Protein AF-A0A2V1K5N6-F1 (afdb_monomer)

Organism: NCBI:txid2175229

Foldseek 3Di:
DVVVVVVVVVVVVVVVVVVVVVVVVVVVVVVVVVVVVVVVVVVVVVVVVVVVVVVVVVVVCVVVVVVVVVVVVVVVVVCVVPVCVVVVVVVVVVVVVVVVVVVVVVVVVVVVVVVVVVVVCPPDDPDDDDDDDDDDDDDDDDDDDDDDDDDDDDDDDDDDDDDDDPPPPPDDDDPVVVVVVVVVVVVVVLVQLQVVQVPDADDQDDPQAGNVPRDGRFHQDPNDTDHPDDPPDPDD

Radius of gyration: 48.42 Å; Cα contacts (8 Å, |Δi|>4): 50; chains: 1; bounding box: 131×73×118 Å

Sequence (236 aa):
MNKTLSFRNHLATSHRQLSQEHLALVRQYAQVQRRCSDLLQAQAAEIARLQAEQMRLHARLVIRDTALMWAQQDMASMQDMHPGLERRRTLLRRIGDLMQQVQHLVRERNLRRMGQGYAAVAAPDMSSFEAAVPAAPQASAQRQVECDPSGLEDEASMVSEAGTSHRLVAESRDLHDEHLFIESLAAADMVICQTGCVSQGDYWRVQDHCRRTGKMCVMIESGKPIHVLRKEAEIE

Secondary structure (DSSP, 8-state):
-HHHHHHHHHHHHHHHHHHHHHHHHHHHHHHHHHHHHHHHHHHHHHHHHHHHHHHHHHHHHHHHHHHHHHHHHHHHHHHHT-TTHHHHHHHHHHHHHHHHHHHHHHHHHHHHHHHHHHHS-SS---------------------------------------------------HHHHHHHHHHHHHHHHHHHHHHHHS-SSSSEETTEETTT-PBPEEEETTEEEE-PPP-----

Structure (mmCIF, N/CA/C/O backbone):
data_AF-A0A2V1K5N6-F1
#
_entry.id   AF-A0A2V1K5N6-F1
#
loop_
_atom_site.group_PDB
_atom_site.id
_atom_site.type_symbol
_atom_site.label_atom_id
_atom_site.label_alt_id
_atom_site.label_comp_id
_atom_site.label_asym_id
_atom_site.label_entity_id
_atom_site.label_seq_id
_atom_site.pdbx_PDB_ins_code
_atom_site.Cartn_x
_atom_site.Cartn_y
_atom_site.Cartn_z
_atom_site.occupancy
_atom_site.B_iso_or_equiv
_atom_site.auth_seq_id
_atom_site.auth_comp_id
_atom_site.auth_asym_id
_atom_site.auth_atom_id
_atom_site.pdbx_PDB_model_num
ATOM 1 N N . MET A 1 1 ? 54.282 -4.437 -58.856 1.00 62.03 1 MET A N 1
ATOM 2 C CA . MET A 1 1 ? 53.056 -3.602 -58.875 1.00 62.03 1 MET A CA 1
ATOM 3 C C . MET A 1 1 ? 51.810 -4.296 -58.302 1.00 62.03 1 MET A C 1
ATOM 5 O O . MET A 1 1 ? 50.994 -3.608 -57.712 1.00 62.03 1 MET A O 1
ATOM 9 N N . ASN A 1 2 ? 51.668 -5.629 -58.356 1.00 65.25 2 ASN A N 1
ATOM 10 C CA . ASN A 1 2 ? 50.444 -6.315 -57.880 1.00 65.25 2 ASN A CA 1
ATOM 11 C C . ASN A 1 2 ? 50.234 -6.336 -56.348 1.00 65.25 2 ASN A C 1
ATOM 13 O O . ASN A 1 2 ? 49.097 -6.367 -55.883 1.00 65.25 2 ASN A O 1
ATOM 17 N N . LYS A 1 3 ? 51.306 -6.278 -55.542 1.00 71.44 3 LYS A N 1
ATOM 18 C CA . LYS A 1 3 ? 51.206 -6.350 -54.068 1.00 71.44 3 LYS A CA 1
ATOM 19 C C . LYS A 1 3 ? 50.584 -5.095 -53.434 1.00 71.44 3 LYS A C 1
ATOM 21 O O . LYS A 1 3 ? 49.838 -5.207 -52.469 1.00 71.44 3 LYS A O 1
ATOM 26 N N . THR A 1 4 ? 50.840 -3.911 -53.992 1.00 77.44 4 THR A N 1
ATOM 27 C CA . THR A 1 4 ? 50.314 -2.634 -53.472 1.00 77.44 4 THR A CA 1
ATOM 28 C C . THR A 1 4 ? 48.829 -2.440 -53.785 1.00 77.44 4 THR A C 1
ATOM 30 O O . THR A 1 4 ? 48.093 -1.908 -52.957 1.00 77.44 4 THR A O 1
ATOM 33 N N . LEU A 1 5 ? 48.373 -2.914 -54.949 1.00 76.81 5 LEU A N 1
ATOM 34 C CA . LEU A 1 5 ? 46.954 -2.951 -55.318 1.00 76.81 5 LEU A CA 1
ATOM 35 C C . LEU A 1 5 ? 46.163 -3.917 -54.426 1.00 76.81 5 LEU A C 1
ATOM 37 O O . LEU A 1 5 ? 45.106 -3.550 -53.923 1.00 76.81 5 LEU A O 1
ATOM 41 N N . SER A 1 6 ? 46.709 -5.107 -54.158 1.00 80.56 6 SER A N 1
ATOM 42 C CA . SER A 1 6 ? 46.094 -6.076 -53.241 1.00 80.56 6 SER A CA 1
ATOM 43 C C . SER A 1 6 ? 45.938 -5.508 -51.823 1.00 80.56 6 SER A C 1
ATOM 45 O O . SER A 1 6 ? 44.844 -5.521 -51.264 1.00 80.56 6 SER A O 1
ATOM 47 N N . PHE A 1 7 ? 46.992 -4.896 -51.273 1.00 85.50 7 PHE A N 1
ATOM 48 C CA . PHE A 1 7 ? 46.946 -4.293 -49.938 1.00 85.50 7 PHE A CA 1
ATOM 49 C C . PHE A 1 7 ? 45.910 -3.161 -49.818 1.00 85.50 7 PHE A C 1
ATOM 51 O O . PHE A 1 7 ? 45.154 -3.107 -48.848 1.00 85.50 7 PHE A O 1
ATOM 58 N N . ARG A 1 8 ? 45.818 -2.282 -50.826 1.00 85.56 8 ARG A N 1
ATOM 59 C CA . ARG A 1 8 ? 44.794 -1.223 -50.870 1.00 85.56 8 ARG A CA 1
ATOM 60 C C . ARG A 1 8 ? 43.375 -1.785 -50.933 1.00 85.56 8 ARG A C 1
ATOM 62 O O . ARG A 1 8 ? 42.495 -1.272 -50.245 1.00 85.56 8 ARG A O 1
ATOM 69 N N . ASN A 1 9 ? 43.165 -2.849 -51.703 1.00 88.19 9 ASN A N 1
ATOM 70 C CA . ASN A 1 9 ? 41.870 -3.519 -51.773 1.00 88.19 9 ASN A CA 1
ATOM 71 C C . ASN A 1 9 ? 41.495 -4.155 -50.428 1.00 88.19 9 ASN A C 1
ATOM 73 O O . ASN A 1 9 ? 40.362 -3.982 -49.986 1.00 88.19 9 ASN A O 1
ATOM 77 N N . HIS A 1 10 ? 42.446 -4.796 -49.740 1.00 91.56 10 HIS A N 1
ATOM 78 C CA . HIS A 1 10 ? 42.223 -5.364 -48.408 1.00 91.56 10 HIS A CA 1
ATOM 79 C C . HIS A 1 10 ? 41.857 -4.303 -47.360 1.00 91.56 10 HIS A C 1
ATOM 81 O O . HIS A 1 10 ? 40.906 -4.490 -46.603 1.00 91.56 10 HIS A O 1
ATOM 87 N N . LEU A 1 11 ? 42.543 -3.157 -47.343 1.00 92.56 11 LEU A N 1
ATOM 88 C CA . LEU A 1 11 ? 42.196 -2.048 -46.446 1.00 92.56 11 LEU A CA 1
ATOM 89 C C . LEU A 1 11 ? 40.789 -1.503 -46.718 1.00 92.56 11 LEU A C 1
ATOM 91 O O . LEU A 1 11 ? 40.022 -1.276 -45.782 1.00 92.56 11 LEU A O 1
ATOM 95 N N . ALA A 1 12 ? 40.424 -1.336 -47.992 1.00 92.12 12 ALA A N 1
ATOM 96 C CA . ALA A 1 12 ? 39.094 -0.872 -48.374 1.00 92.12 12 ALA A CA 1
ATOM 97 C C . ALA A 1 12 ? 37.994 -1.869 -47.969 1.00 92.12 12 ALA A C 1
ATOM 99 O O . ALA A 1 12 ? 36.924 -1.454 -47.515 1.00 92.12 12 ALA A O 1
ATOM 100 N N . THR A 1 13 ? 38.248 -3.178 -48.086 1.00 93.62 13 THR A N 1
ATOM 101 C CA . THR A 1 13 ? 37.307 -4.207 -47.623 1.00 93.62 13 THR A CA 1
ATOM 102 C C . THR A 1 13 ? 37.173 -4.219 -46.104 1.00 93.62 13 THR A C 1
ATOM 104 O O . THR A 1 13 ? 36.046 -4.224 -45.614 1.00 93.62 13 THR A O 1
ATOM 107 N N . SER A 1 14 ? 38.279 -4.127 -45.357 1.00 93.75 14 SER A N 1
ATOM 108 C CA . SER A 1 14 ? 38.249 -4.110 -43.889 1.00 93.75 14 SER A CA 1
ATOM 109 C C . SER A 1 14 ? 37.550 -2.864 -43.345 1.00 93.75 14 SER A C 1
ATOM 111 O O . SER A 1 14 ? 36.748 -2.963 -42.421 1.00 93.75 14 SER A O 1
ATOM 113 N N . HIS A 1 15 ? 37.779 -1.694 -43.951 1.00 95.62 15 HIS A N 1
ATOM 114 C CA . HIS A 1 15 ? 37.075 -0.463 -43.584 1.00 95.62 15 HIS A CA 1
ATOM 115 C C . HIS A 1 15 ? 35.563 -0.578 -43.820 1.00 95.62 15 HIS A C 1
ATOM 117 O O . HIS A 1 15 ? 34.759 -0.162 -42.982 1.00 95.62 15 HIS A O 1
ATOM 123 N N . ARG A 1 16 ? 35.154 -1.163 -44.955 1.00 96.25 16 ARG A N 1
ATOM 124 C CA . ARG A 1 16 ? 33.737 -1.391 -45.261 1.00 96.25 16 ARG A CA 1
ATOM 125 C C . ARG A 1 16 ? 33.103 -2.366 -44.271 1.00 96.25 16 ARG A C 1
ATOM 127 O O . ARG A 1 16 ? 32.008 -2.088 -43.794 1.00 96.25 16 ARG A O 1
ATOM 134 N N . GLN A 1 17 ? 33.793 -3.455 -43.942 1.00 96.25 17 GLN A N 1
ATOM 135 C CA . GLN A 1 17 ? 33.329 -4.429 -42.957 1.00 96.25 17 GLN A CA 1
ATOM 136 C C . GLN A 1 17 ? 33.174 -3.784 -41.575 1.00 96.25 17 GLN A C 1
ATOM 138 O O . GLN A 1 17 ? 32.099 -3.856 -40.994 1.00 96.25 17 GLN A O 1
ATOM 143 N N . LEU A 1 18 ? 34.184 -3.055 -41.089 1.00 97.12 18 LEU A N 1
ATOM 144 C CA . LEU A 1 18 ? 34.110 -2.357 -39.801 1.00 97.12 18 LEU A CA 1
ATOM 145 C C . LEU A 1 18 ? 32.954 -1.346 -39.756 1.00 97.12 18 LEU A C 1
ATOM 147 O O . LEU A 1 18 ? 32.251 -1.247 -38.755 1.00 97.12 18 LEU A O 1
ATOM 151 N N . SER A 1 19 ? 32.723 -0.625 -40.856 1.00 97.50 19 SER A N 1
ATOM 152 C CA . SER A 1 19 ? 31.605 0.320 -40.966 1.00 97.50 19 SER A CA 1
ATOM 153 C C . SER A 1 19 ? 30.243 -0.385 -40.894 1.00 97.50 19 SER A C 1
ATOM 155 O O . SER A 1 19 ? 29.307 0.135 -40.288 1.00 97.50 19 SER A O 1
ATOM 157 N N . GLN A 1 20 ? 30.121 -1.575 -41.492 1.00 97.38 20 GLN A N 1
ATOM 158 C CA . GLN A 1 20 ? 28.901 -2.387 -41.437 1.00 97.38 20 GLN A CA 1
ATOM 159 C C . GLN A 1 20 ? 28.647 -2.930 -40.028 1.00 97.38 20 GLN A C 1
ATOM 161 O O . GLN A 1 20 ? 27.529 -2.798 -39.531 1.00 97.38 20 GLN A O 1
ATOM 166 N N . GLU A 1 21 ? 29.680 -3.455 -39.367 1.00 97.50 21 GLU A N 1
ATOM 167 C CA . GLU A 1 21 ? 29.597 -3.920 -37.978 1.00 97.50 21 GLU A CA 1
ATOM 168 C C . GLU A 1 21 ? 29.238 -2.772 -37.026 1.00 97.50 21 GLU A C 1
ATOM 170 O O . GLU A 1 21 ? 28.353 -2.908 -36.184 1.00 97.50 21 GLU A O 1
ATOM 175 N N . HIS A 1 22 ? 29.845 -1.595 -37.202 1.00 97.50 22 HIS A N 1
ATOM 176 C CA . HIS A 1 22 ? 29.518 -0.418 -36.400 1.00 97.50 22 HIS A CA 1
ATOM 177 C C . HIS A 1 22 ? 28.047 -0.010 -36.558 1.00 97.50 22 HIS A C 1
ATOM 179 O O . HIS A 1 22 ? 27.355 0.213 -35.566 1.00 97.50 22 HIS A O 1
ATOM 185 N N . LEU A 1 23 ? 27.528 0.027 -37.789 1.00 98.38 23 LEU A N 1
ATOM 186 C CA . LEU A 1 23 ? 26.112 0.318 -38.032 1.00 98.38 23 LEU A CA 1
ATOM 187 C C . LEU A 1 23 ? 25.187 -0.749 -37.433 1.00 98.38 23 LEU A C 1
ATOM 189 O O . LEU A 1 23 ? 24.119 -0.407 -36.920 1.00 98.38 23 LEU A O 1
ATOM 193 N N . ALA A 1 24 ? 25.574 -2.026 -37.483 1.00 97.69 24 ALA A N 1
ATOM 194 C CA . ALA A 1 24 ? 24.824 -3.108 -36.852 1.00 97.69 24 ALA A CA 1
ATOM 195 C C . ALA A 1 24 ? 24.767 -2.928 -35.325 1.00 97.69 24 ALA A C 1
ATOM 197 O O . ALA A 1 24 ? 23.678 -2.977 -34.748 1.00 97.69 24 ALA A O 1
ATOM 198 N N . LEU A 1 25 ? 25.902 -2.617 -34.692 1.00 98.31 25 LEU A N 1
ATOM 199 C CA . LEU A 1 25 ? 25.989 -2.338 -33.258 1.00 98.31 25 LEU A CA 1
ATOM 200 C C . LEU A 1 25 ? 25.167 -1.111 -32.855 1.00 98.31 25 LEU A C 1
ATOM 202 O O . LEU A 1 25 ? 24.407 -1.179 -31.892 1.00 98.31 25 LEU A O 1
ATOM 206 N N . VAL A 1 26 ? 25.243 -0.009 -33.608 1.00 98.38 26 VAL A N 1
ATOM 207 C CA . VAL A 1 26 ? 24.453 1.205 -33.333 1.00 98.38 26 VAL A CA 1
ATOM 208 C C . VAL A 1 26 ? 22.952 0.911 -33.391 1.00 98.38 26 VAL A C 1
ATOM 210 O O . VAL A 1 26 ? 22.196 1.378 -32.540 1.00 98.38 26 VAL A O 1
ATOM 213 N N . ARG A 1 27 ? 22.501 0.094 -34.352 1.00 98.44 27 ARG A N 1
ATOM 214 C CA . ARG A 1 27 ? 21.090 -0.319 -34.441 1.00 98.44 27 ARG A CA 1
ATOM 215 C C . ARG A 1 27 ? 20.665 -1.165 -33.244 1.00 98.44 27 ARG A C 1
ATOM 217 O O . ARG A 1 27 ? 19.601 -0.907 -32.685 1.00 98.44 27 ARG A O 1
ATOM 224 N N . GLN A 1 28 ? 21.486 -2.135 -32.842 1.00 98.31 28 GLN A N 1
ATOM 225 C CA . GLN A 1 28 ? 21.205 -2.982 -31.680 1.00 98.31 28 GLN A CA 1
ATOM 226 C C . GLN A 1 28 ? 21.180 -2.165 -30.385 1.00 98.31 28 GLN A C 1
ATOM 228 O O . GLN A 1 28 ? 20.241 -2.288 -29.601 1.00 98.31 28 GLN A O 1
ATOM 233 N N . TYR A 1 29 ? 22.145 -1.264 -30.196 1.00 98.56 29 TYR A N 1
ATOM 234 C CA . TYR A 1 29 ? 22.167 -0.354 -29.056 1.00 98.56 29 TYR A CA 1
ATOM 235 C C . TYR A 1 29 ? 20.913 0.524 -29.022 1.00 98.56 29 TYR A C 1
ATOM 237 O O . TYR A 1 29 ? 20.232 0.572 -28.003 1.00 98.56 29 TYR A O 1
ATOM 245 N N . ALA A 1 30 ? 20.531 1.136 -30.147 1.00 98.44 30 ALA A N 1
ATOM 246 C CA . ALA A 1 30 ? 19.321 1.954 -30.22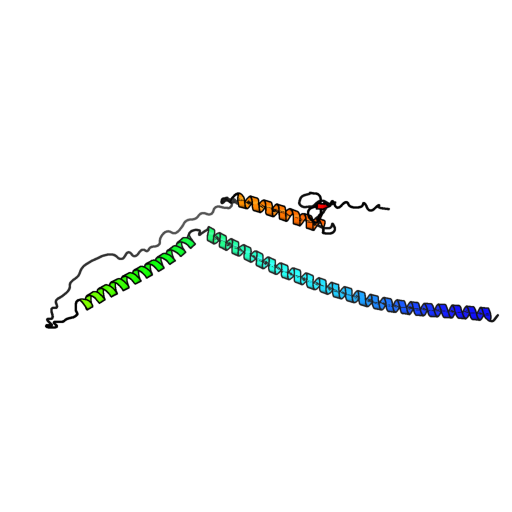7 1.00 98.44 30 ALA A CA 1
ATOM 247 C C . ALA A 1 30 ? 18.029 1.152 -29.974 1.00 98.44 30 ALA A C 1
ATOM 249 O O . ALA A 1 30 ? 17.029 1.716 -29.526 1.00 98.44 30 ALA A O 1
ATOM 250 N N . GLN A 1 31 ? 18.010 -0.148 -30.283 1.00 98.56 31 GLN A N 1
ATOM 251 C CA . GLN A 1 31 ? 16.886 -1.031 -29.966 1.00 98.56 31 GLN A CA 1
ATOM 252 C C . GLN A 1 31 ? 16.813 -1.319 -28.462 1.00 98.56 31 GLN A C 1
ATOM 254 O O . GLN A 1 31 ? 15.739 -1.208 -27.869 1.00 98.56 31 GLN A O 1
ATOM 259 N N . VAL A 1 32 ? 17.946 -1.651 -27.838 1.00 98.31 32 VAL A N 1
ATOM 260 C CA . VAL A 1 32 ? 18.022 -1.883 -26.389 1.00 98.31 32 VAL A CA 1
ATOM 261 C C . VAL A 1 32 ? 17.703 -0.603 -25.624 1.00 98.31 32 VAL A C 1
ATOM 263 O O . VAL A 1 32 ? 16.905 -0.643 -24.694 1.00 98.31 32 VAL A O 1
ATOM 266 N N . GLN A 1 33 ? 18.248 0.537 -26.050 1.00 98.56 33 GLN A N 1
ATOM 267 C CA . GLN A 1 33 ? 17.982 1.837 -25.444 1.00 98.56 33 GLN A CA 1
ATOM 268 C C . GLN A 1 33 ? 16.486 2.153 -25.456 1.00 98.56 33 GLN A C 1
ATOM 270 O O . GLN A 1 33 ? 15.946 2.495 -24.410 1.00 98.56 33 GLN A O 1
ATOM 275 N N . ARG A 1 34 ? 15.804 1.962 -26.596 1.00 98.69 34 ARG A N 1
ATOM 276 C CA . ARG A 1 34 ? 14.346 2.136 -26.687 1.00 98.69 34 ARG A CA 1
ATOM 277 C C . ARG A 1 34 ? 13.604 1.233 -25.710 1.00 98.69 34 ARG A C 1
ATOM 279 O O . ARG A 1 34 ? 12.844 1.735 -24.896 1.00 98.69 34 ARG A O 1
ATOM 286 N N . ARG A 1 35 ? 13.912 -0.067 -25.702 1.00 98.62 35 ARG A N 1
ATOM 287 C CA . ARG A 1 35 ? 13.287 -1.016 -24.768 1.00 98.62 35 ARG A CA 1
ATOM 288 C C . ARG A 1 35 ? 13.492 -0.609 -23.305 1.00 98.62 35 ARG A C 1
ATOM 290 O O . ARG A 1 35 ? 12.561 -0.705 -22.513 1.00 98.62 35 ARG A O 1
ATOM 297 N N . CYS A 1 36 ? 14.696 -0.178 -22.935 1.00 98.56 36 CYS A N 1
ATOM 298 C CA . CYS A 1 36 ? 14.982 0.287 -21.579 1.00 98.56 36 CYS A CA 1
ATOM 299 C C . CYS A 1 36 ? 14.207 1.567 -21.251 1.00 98.56 36 CYS A C 1
ATOM 301 O O . CYS A 1 36 ? 13.634 1.659 -20.170 1.00 98.56 36 CYS A O 1
ATOM 303 N N . SER A 1 37 ? 14.150 2.529 -22.174 1.00 98.56 37 SER A N 1
ATOM 304 C CA . SER A 1 37 ? 13.360 3.749 -22.008 1.00 98.56 37 SER A CA 1
ATOM 305 C C . SER A 1 37 ? 11.871 3.445 -21.830 1.00 98.56 37 SER A C 1
ATOM 307 O O . SER A 1 37 ? 11.265 3.981 -20.906 1.00 98.56 37 SER A O 1
ATOM 309 N N . ASP A 1 38 ? 11.309 2.540 -22.631 1.00 98.69 38 ASP A N 1
ATOM 310 C CA . ASP A 1 38 ? 9.903 2.136 -22.538 1.00 98.69 38 ASP A CA 1
ATOM 311 C C . ASP A 1 38 ? 9.602 1.472 -21.186 1.00 98.69 38 ASP A C 1
ATOM 313 O O . ASP A 1 38 ? 8.615 1.798 -20.526 1.00 98.69 38 ASP A O 1
ATOM 317 N N . LEU A 1 39 ? 10.486 0.576 -20.726 1.00 98.75 39 LEU A N 1
ATOM 318 C CA . LEU A 1 39 ? 10.357 -0.063 -19.415 1.00 98.75 39 LEU A CA 1
ATOM 319 C C . LEU A 1 39 ? 10.442 0.958 -18.277 1.00 98.75 39 LEU A C 1
ATOM 321 O O . LEU A 1 39 ? 9.629 0.902 -17.358 1.00 98.75 39 LEU A O 1
ATOM 325 N N . LEU A 1 40 ? 11.383 1.903 -18.335 1.00 98.69 40 LEU A N 1
ATOM 326 C CA . LEU A 1 40 ? 11.511 2.955 -17.325 1.00 98.69 40 LEU A CA 1
ATOM 327 C C . LEU A 1 40 ? 10.268 3.846 -17.278 1.00 98.69 40 LEU A C 1
ATOM 329 O O . LEU A 1 40 ? 9.796 4.169 -16.191 1.00 98.69 40 LEU A O 1
ATOM 333 N N . GLN A 1 41 ? 9.707 4.205 -18.434 1.00 98.69 41 GLN A N 1
ATOM 334 C CA . GLN A 1 41 ? 8.476 4.992 -18.508 1.00 98.69 41 GLN A CA 1
ATOM 335 C C . GLN A 1 41 ? 7.276 4.228 -17.944 1.00 98.69 41 GLN A C 1
ATOM 337 O O . GLN A 1 41 ? 6.512 4.788 -17.159 1.00 98.69 41 GLN A O 1
ATOM 342 N N . ALA A 1 42 ? 7.134 2.944 -18.283 1.00 98.56 42 ALA A N 1
ATOM 343 C CA . ALA A 1 42 ? 6.072 2.101 -17.744 1.00 98.56 42 ALA A CA 1
ATOM 344 C C . ALA A 1 42 ? 6.180 1.953 -16.216 1.00 98.56 42 ALA A C 1
ATOM 346 O O . ALA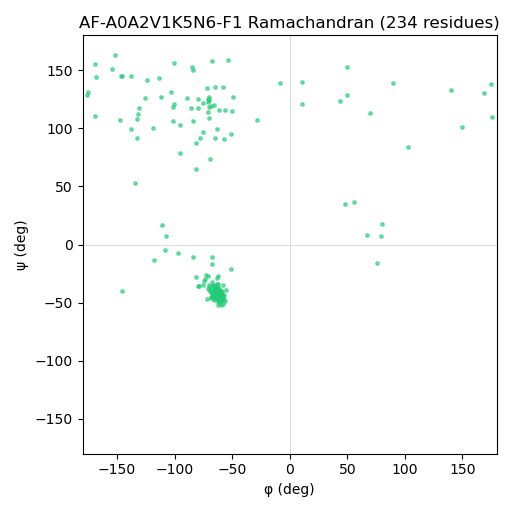 A 1 42 ? 5.184 2.095 -15.508 1.00 98.56 42 ALA A O 1
ATOM 347 N N . GLN A 1 43 ? 7.391 1.730 -15.697 1.00 98.69 43 GLN A N 1
ATOM 348 C CA . GLN A 1 43 ? 7.631 1.645 -14.255 1.00 98.69 43 GLN A CA 1
ATOM 349 C C . GLN A 1 43 ? 7.368 2.982 -13.554 1.00 98.69 43 GLN A C 1
ATOM 351 O O . GLN A 1 43 ? 6.724 3.004 -12.509 1.00 98.69 43 GLN A O 1
ATOM 356 N N . ALA A 1 44 ? 7.795 4.106 -14.134 1.00 98.56 44 ALA A N 1
ATOM 357 C CA . ALA A 1 44 ? 7.521 5.431 -13.582 1.00 98.56 44 ALA A CA 1
ATOM 358 C C . ALA A 1 44 ? 6.013 5.727 -13.515 1.00 98.56 44 ALA A C 1
ATOM 360 O O . ALA A 1 44 ? 5.537 6.268 -12.516 1.00 98.56 44 ALA A O 1
ATOM 361 N N . ALA A 1 45 ? 5.252 5.330 -14.540 1.00 98.62 45 ALA A N 1
ATOM 362 C CA . ALA A 1 45 ? 3.799 5.470 -14.552 1.00 98.62 45 ALA A CA 1
ATOM 363 C C . ALA A 1 45 ? 3.129 4.619 -13.460 1.00 98.62 45 ALA A C 1
ATOM 365 O O . ALA A 1 45 ? 2.231 5.105 -12.769 1.00 98.62 45 ALA A O 1
ATOM 366 N N . GLU A 1 46 ? 3.586 3.381 -13.257 1.00 98.69 46 GLU A N 1
ATOM 367 C CA . GLU A 1 46 ? 3.048 2.510 -12.209 1.00 98.69 46 GLU A CA 1
ATOM 368 C C . GLU A 1 46 ? 3.391 3.020 -10.804 1.00 98.69 46 GLU A C 1
ATOM 370 O O . GLU A 1 46 ? 2.521 3.059 -9.934 1.00 98.69 46 GLU A O 1
ATOM 375 N N . ILE A 1 47 ? 4.618 3.506 -10.588 1.00 98.69 47 ILE A N 1
ATOM 376 C CA . ILE A 1 47 ? 5.011 4.147 -9.327 1.00 98.69 47 ILE A CA 1
ATOM 377 C C . ILE A 1 47 ? 4.111 5.353 -9.045 1.00 98.69 47 ILE A C 1
ATOM 379 O O . ILE A 1 47 ? 3.571 5.462 -7.945 1.00 98.69 47 ILE A O 1
ATOM 383 N N . ALA A 1 48 ? 3.885 6.221 -10.034 1.00 98.69 48 ALA A N 1
ATOM 384 C CA . ALA A 1 48 ? 3.008 7.379 -9.875 1.00 98.69 48 ALA A CA 1
ATOM 385 C C . ALA A 1 48 ? 1.561 6.967 -9.545 1.00 98.69 48 ALA A C 1
ATOM 387 O O . ALA A 1 48 ? 0.916 7.580 -8.689 1.00 98.69 48 ALA A O 1
ATOM 388 N N . ARG A 1 49 ? 1.053 5.897 -10.175 1.00 98.75 49 ARG A N 1
ATOM 389 C CA . ARG A 1 49 ? -0.279 5.341 -9.894 1.00 98.75 49 ARG A CA 1
ATOM 390 C C . ARG A 1 49 ? -0.386 4.843 -8.452 1.00 98.75 49 ARG A C 1
ATOM 392 O O . ARG A 1 49 ? -1.334 5.208 -7.754 1.00 98.75 49 ARG A O 1
ATOM 399 N N . LEU A 1 50 ? 0.582 4.046 -8.005 1.00 98.75 50 LEU A N 1
ATOM 400 C CA . LEU A 1 50 ? 0.617 3.488 -6.652 1.00 98.75 50 LEU A CA 1
ATOM 401 C C . LEU A 1 50 ? 0.790 4.577 -5.588 1.00 98.75 50 LEU A C 1
ATOM 403 O O . LEU A 1 50 ? 0.120 4.538 -4.560 1.00 98.75 50 LEU A O 1
ATOM 407 N N . GLN A 1 51 ? 1.620 5.589 -5.845 1.00 98.75 51 GLN A N 1
ATOM 408 C CA . GLN A 1 51 ? 1.771 6.746 -4.957 1.00 98.75 51 GLN A CA 1
ATOM 409 C C . GLN A 1 51 ? 0.461 7.534 -4.822 1.00 98.75 51 GLN A C 1
ATOM 411 O O . GLN A 1 51 ? 0.071 7.911 -3.715 1.00 98.75 51 GLN A O 1
ATOM 416 N N . ALA A 1 52 ? -0.268 7.739 -5.923 1.00 98.56 52 ALA A N 1
ATOM 417 C CA . ALA A 1 52 ? -1.575 8.391 -5.883 1.00 98.56 52 ALA A CA 1
ATOM 418 C C . ALA A 1 52 ? -2.612 7.563 -5.101 1.00 98.56 52 ALA A C 1
ATOM 420 O O . ALA A 1 52 ? -3.423 8.118 -4.357 1.00 98.56 52 ALA A O 1
ATOM 421 N N . GLU A 1 53 ? -2.591 6.238 -5.244 1.00 98.75 53 GLU A N 1
ATOM 422 C CA . GLU A 1 53 ? -3.452 5.330 -4.485 1.00 98.75 53 GLU A CA 1
ATOM 423 C C . GLU A 1 53 ? -3.121 5.351 -2.987 1.00 98.75 53 GLU A C 1
ATOM 425 O O . GLU A 1 53 ? -4.022 5.500 -2.160 1.00 98.75 53 GLU A O 1
ATOM 430 N N . GLN A 1 54 ? -1.836 5.314 -2.635 1.00 98.75 54 GLN A N 1
ATOM 431 C CA . GLN A 1 54 ? -1.370 5.399 -1.255 1.00 98.75 54 GLN A CA 1
ATOM 432 C C . GLN A 1 54 ? -1.793 6.716 -0.595 1.00 98.75 54 GLN A C 1
ATOM 434 O O . GLN A 1 54 ? -2.343 6.697 0.507 1.00 98.75 54 GLN A O 1
ATOM 439 N N . MET A 1 55 ? -1.647 7.847 -1.292 1.00 98.62 55 MET A N 1
ATOM 440 C CA . MET A 1 55 ? -2.114 9.146 -0.800 1.00 98.62 55 MET A CA 1
ATOM 441 C C . MET A 1 55 ? -3.635 9.165 -0.578 1.00 98.62 55 MET A C 1
ATOM 443 O O . MET A 1 55 ? -4.110 9.657 0.447 1.00 98.62 55 MET A O 1
ATOM 447 N N . ARG A 1 56 ? -4.420 8.586 -1.497 1.00 98.75 56 ARG A N 1
ATOM 448 C CA . ARG A 1 56 ? -5.884 8.484 -1.346 1.00 98.75 56 ARG A CA 1
ATOM 449 C C . ARG A 1 56 ? -6.277 7.639 -0.139 1.00 98.75 56 ARG A C 1
ATOM 451 O O . ARG A 1 56 ? -7.173 8.026 0.609 1.00 98.75 56 ARG A O 1
ATOM 458 N N . LEU A 1 57 ? -5.631 6.492 0.054 1.00 98.62 57 LEU A N 1
ATOM 459 C CA . LEU A 1 57 ? -5.900 5.619 1.197 1.00 98.62 57 LEU A CA 1
ATOM 460 C C . LEU A 1 57 ? -5.500 6.287 2.514 1.00 98.62 57 LEU A C 1
ATOM 462 O O . LEU A 1 57 ? -6.272 6.243 3.470 1.00 98.62 57 LEU A O 1
ATOM 466 N N . HIS A 1 58 ? -4.359 6.977 2.546 1.00 98.81 58 HIS A N 1
ATOM 467 C CA . HIS A 1 58 ? -3.938 7.769 3.699 1.00 98.81 58 HIS A CA 1
ATOM 468 C C . HIS A 1 58 ? -4.960 8.857 4.043 1.00 98.81 58 HIS A C 1
ATOM 470 O O . HIS A 1 58 ? -5.371 8.954 5.195 1.00 98.81 58 HIS A O 1
ATOM 476 N N . ALA A 1 59 ? -5.445 9.615 3.056 1.00 98.75 59 ALA A N 1
ATOM 477 C CA . ALA A 1 59 ? -6.476 10.625 3.286 1.00 98.75 59 ALA A CA 1
ATOM 478 C C . ALA A 1 59 ? -7.760 10.012 3.877 1.00 98.75 59 ALA A C 1
ATOM 480 O O . ALA A 1 59 ? -8.323 10.551 4.828 1.00 98.75 59 ALA A O 1
ATOM 481 N N . ARG A 1 60 ? -8.199 8.850 3.371 1.00 98.75 60 ARG A N 1
ATOM 482 C CA . ARG A 1 60 ? -9.375 8.140 3.907 1.00 98.75 60 ARG A CA 1
ATOM 483 C C . ARG A 1 60 ? -9.184 7.692 5.354 1.00 98.75 60 ARG A C 1
ATOM 485 O O . ARG A 1 60 ? -10.128 7.791 6.134 1.00 98.75 60 ARG A O 1
ATOM 492 N N . LEU A 1 61 ? -7.994 7.206 5.707 1.00 98.75 61 LEU A N 1
ATOM 493 C CA . LEU A 1 61 ? -7.674 6.822 7.083 1.00 98.75 61 LEU A CA 1
ATOM 494 C C . LEU A 1 61 ? -7.677 8.038 8.006 1.00 98.75 61 LEU A C 1
ATOM 496 O O . LEU A 1 61 ? -8.371 8.008 9.013 1.00 98.75 61 LEU A O 1
ATOM 500 N N . VAL A 1 62 ? -7.013 9.131 7.620 1.00 98.75 62 VAL A N 1
ATOM 501 C CA . VAL A 1 62 ? -6.990 10.370 8.413 1.00 98.75 62 VAL A CA 1
ATOM 502 C C . VAL A 1 62 ? -8.405 10.898 8.656 1.00 98.75 62 VAL A C 1
ATOM 504 O O . VAL A 1 62 ? -8.738 11.245 9.785 1.00 98.75 62 VAL A O 1
ATOM 507 N N . ILE A 1 63 ? -9.269 10.910 7.638 1.00 98.62 63 ILE A N 1
ATOM 508 C CA . ILE A 1 63 ? -10.670 11.337 7.792 1.00 98.62 63 ILE A CA 1
ATOM 509 C C . ILE A 1 63 ? -11.416 10.431 8.780 1.00 98.62 63 ILE A C 1
ATOM 511 O O 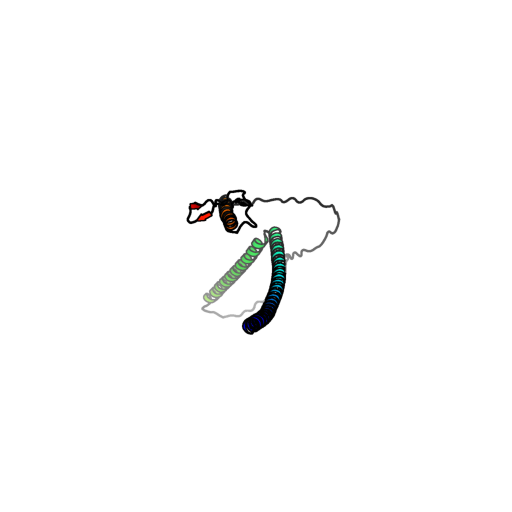. ILE A 1 63 ? -12.116 10.922 9.662 1.00 98.62 63 ILE A O 1
ATOM 515 N N . ARG A 1 64 ? -11.268 9.107 8.657 1.00 98.62 64 ARG A N 1
ATOM 516 C CA . ARG A 1 64 ? -11.941 8.161 9.557 1.00 98.62 64 ARG A CA 1
ATOM 517 C C . ARG A 1 64 ? -11.442 8.306 10.993 1.00 98.62 64 ARG A C 1
ATOM 519 O O . ARG A 1 64 ? -12.249 8.339 11.914 1.00 98.62 64 ARG A O 1
ATOM 526 N N . ASP A 1 65 ? -10.130 8.363 11.175 1.00 98.69 65 ASP A N 1
ATOM 527 C CA . ASP A 1 65 ? -9.503 8.360 12.494 1.00 98.69 65 ASP A CA 1
ATOM 528 C C . ASP A 1 65 ? -9.758 9.679 13.221 1.00 98.69 65 ASP A C 1
ATOM 530 O O . ASP A 1 65 ? -10.055 9.674 14.413 1.00 98.69 65 ASP A O 1
ATOM 534 N N . THR A 1 66 ? -9.750 10.802 12.496 1.00 98.31 66 THR A N 1
ATOM 535 C CA . THR A 1 66 ? -10.186 12.081 13.062 1.00 98.31 66 THR A CA 1
ATOM 536 C C . THR A 1 66 ? -11.655 12.009 13.463 1.00 98.31 66 THR A C 1
ATOM 538 O O . THR A 1 66 ? -11.953 12.264 14.622 1.00 98.31 66 THR A O 1
ATOM 541 N N . ALA A 1 67 ? -12.570 11.585 12.585 1.00 98.44 67 ALA A N 1
ATOM 542 C CA . ALA A 1 67 ? -13.992 11.469 12.928 1.00 98.44 67 ALA A CA 1
ATOM 543 C C . ALA A 1 67 ? -14.241 10.575 14.159 1.00 98.44 67 ALA A C 1
ATOM 545 O O . ALA A 1 67 ? -15.069 10.902 15.006 1.00 98.44 67 ALA A O 1
ATOM 546 N N . LEU A 1 68 ? -13.492 9.476 14.286 1.00 98.69 68 LEU A N 1
ATOM 547 C CA . LEU A 1 68 ? -13.541 8.598 15.452 1.00 98.69 68 LEU A CA 1
ATOM 548 C C . LEU A 1 68 ? -13.046 9.306 16.718 1.00 98.69 68 LEU A C 1
ATOM 550 O O . LEU A 1 68 ? -13.697 9.201 17.754 1.00 98.69 68 LEU A O 1
ATOM 554 N N . MET A 1 69 ? -11.940 10.047 16.637 1.00 98.56 69 MET A N 1
ATOM 555 C CA . MET A 1 69 ? -11.426 10.846 17.752 1.00 98.56 69 MET A CA 1
ATOM 556 C C . MET A 1 69 ? -12.452 11.894 18.210 1.00 98.56 69 MET A C 1
ATOM 558 O O . MET A 1 69 ? -12.717 11.985 19.405 1.00 98.56 69 MET A O 1
ATOM 562 N N . TRP A 1 70 ? -13.072 12.634 17.282 1.00 98.50 70 TRP A N 1
ATOM 563 C CA . TRP A 1 70 ? -14.123 13.610 17.608 1.00 98.50 70 TRP A CA 1
ATOM 564 C C . TRP A 1 70 ? -15.323 12.933 18.285 1.00 98.50 70 TRP A C 1
ATOM 566 O O . TRP A 1 70 ? -15.753 13.362 19.350 1.00 98.50 70 TRP A O 1
ATOM 576 N N . ALA A 1 71 ? -15.798 11.802 17.752 1.00 98.19 71 ALA A N 1
ATOM 577 C CA . ALA A 1 71 ? -16.895 11.055 18.367 1.00 98.19 71 ALA A CA 1
ATOM 578 C C . ALA A 1 71 ? -16.552 10.550 19.782 1.00 98.19 71 ALA A C 1
ATOM 580 O O . ALA A 1 71 ? -17.406 10.543 20.669 1.00 98.19 71 ALA A O 1
ATOM 581 N N . GLN A 1 72 ? -15.305 10.130 20.017 1.00 98.00 72 GLN A N 1
ATOM 582 C CA . GLN A 1 72 ? -14.837 9.739 21.349 1.00 98.00 72 GLN A CA 1
ATOM 583 C C . GLN A 1 72 ? -14.816 10.921 22.322 1.00 98.00 72 GLN A C 1
ATOM 585 O O . GLN A 1 72 ? -15.247 10.765 23.464 1.00 98.00 72 GLN A O 1
ATOM 590 N N . GLN A 1 73 ? -14.364 12.093 21.872 1.00 97.88 73 GLN A N 1
ATOM 591 C CA . GLN A 1 73 ? -14.370 13.322 22.669 1.00 97.88 73 GLN A CA 1
ATOM 592 C C . GLN A 1 73 ? -15.792 13.769 23.020 1.00 97.88 73 GLN A C 1
ATOM 594 O O . GLN A 1 73 ? -16.051 14.116 24.171 1.00 97.88 73 GLN A O 1
ATOM 599 N N . ASP A 1 74 ? -16.726 13.695 22.073 1.00 96.06 74 ASP A N 1
ATOM 600 C CA . ASP A 1 74 ? -18.134 14.019 22.316 1.00 96.06 74 ASP A CA 1
ATOM 601 C C . ASP A 1 74 ? -18.756 13.062 23.343 1.00 96.06 74 ASP A C 1
ATOM 603 O O . ASP A 1 74 ? -19.441 13.494 24.272 1.00 96.06 74 ASP A O 1
ATOM 607 N N . MET A 1 75 ? -18.482 11.755 23.226 1.00 94.06 75 MET A N 1
ATOM 608 C CA . MET A 1 75 ? -18.944 10.760 24.201 1.00 94.06 75 MET A CA 1
ATOM 609 C C . MET A 1 75 ? -18.373 11.010 25.597 1.00 94.06 75 MET A C 1
ATOM 611 O O . MET A 1 75 ? -19.127 10.949 26.568 1.00 94.06 75 MET A O 1
ATOM 615 N N . ALA A 1 76 ? -17.074 11.301 25.702 1.00 92.75 76 ALA A N 1
ATOM 616 C CA . ALA A 1 76 ? -16.438 11.635 26.973 1.00 92.75 76 ALA A CA 1
ATOM 617 C 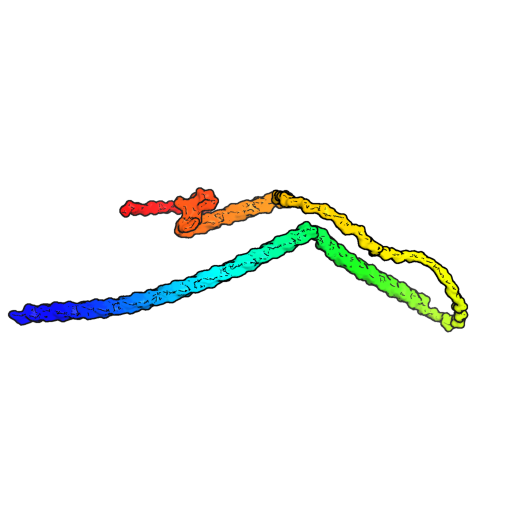C . ALA A 1 76 ? -17.059 12.904 27.576 1.00 92.75 76 ALA A C 1
ATOM 619 O O . ALA A 1 76 ? -17.487 12.891 28.724 1.00 92.75 76 ALA A O 1
ATOM 620 N N . SER A 1 77 ? -17.253 13.949 26.768 1.00 93.31 77 SER A N 1
ATOM 621 C CA . SER A 1 77 ? -17.884 15.202 27.202 1.00 93.31 77 SER A CA 1
ATOM 622 C C . SER A 1 77 ? -19.313 14.981 27.713 1.00 93.31 77 SER A C 1
ATOM 624 O O . SER A 1 77 ? -19.709 15.539 28.735 1.00 93.31 77 SER A O 1
ATOM 626 N N . MET A 1 78 ? -20.099 14.129 27.042 1.00 90.12 78 MET A N 1
ATOM 627 C CA . MET A 1 78 ? -21.436 13.747 27.511 1.00 90.12 78 MET A CA 1
ATOM 628 C C . MET A 1 78 ? -21.400 12.965 28.829 1.00 90.12 78 MET A C 1
ATOM 630 O O . MET A 1 78 ? -22.275 13.155 29.672 1.00 90.12 78 MET A O 1
ATOM 634 N N . GLN A 1 79 ? -20.411 12.092 29.025 1.00 88.88 79 GLN A N 1
ATOM 635 C CA . GLN A 1 79 ? -20.231 11.362 30.282 1.00 88.88 79 GLN A CA 1
ATOM 636 C C . GLN A 1 79 ? -19.812 12.299 31.421 1.00 88.88 79 GLN A C 1
ATOM 638 O O . GLN A 1 79 ? -20.371 12.200 32.515 1.00 88.88 79 GLN A O 1
ATOM 643 N N . ASP A 1 80 ? -18.925 13.253 31.147 1.00 89.62 80 ASP A N 1
ATOM 644 C CA . ASP A 1 80 ? -18.454 14.256 32.106 1.00 89.62 80 ASP A CA 1
ATOM 645 C C . ASP A 1 80 ? -19.560 15.229 32.521 1.00 89.62 80 ASP A C 1
ATOM 647 O O . ASP A 1 80 ? -19.653 15.613 33.687 1.00 89.62 80 ASP A O 1
ATOM 651 N N . MET A 1 81 ? -20.463 15.584 31.600 1.00 89.44 81 MET A N 1
ATOM 652 C CA . MET A 1 81 ? -21.685 16.325 31.932 1.00 89.44 81 MET A CA 1
ATOM 653 C C . MET A 1 81 ? -22.660 15.489 32.779 1.00 89.44 81 MET A C 1
ATOM 655 O O . MET A 1 81 ? -23.584 16.030 33.399 1.00 89.44 81 MET A O 1
ATOM 659 N N . HIS A 1 82 ? -22.483 14.166 32.827 1.00 86.94 82 HIS A N 1
ATOM 660 C CA . HIS A 1 82 ? -23.424 13.226 33.427 1.00 86.94 82 HIS A CA 1
ATOM 661 C C . HIS A 1 82 ? -22.789 12.146 34.337 1.00 86.94 82 HIS A C 1
ATOM 663 O O . HIS A 1 82 ? -23.148 10.963 34.242 1.00 86.94 82 HIS A O 1
ATOM 669 N N . PRO A 1 83 ? -21.965 12.518 35.336 1.00 78.81 83 PRO A N 1
ATOM 670 C CA . PRO A 1 83 ? -21.186 11.570 36.143 1.00 78.81 83 PRO A CA 1
ATOM 671 C C . PRO A 1 83 ? -22.049 10.661 37.046 1.00 78.81 83 PRO A C 1
ATOM 673 O O . PRO A 1 83 ? -21.573 9.680 37.612 1.00 78.81 83 PRO A O 1
ATOM 676 N N . GLY A 1 84 ? -23.350 10.951 37.191 1.00 85.56 84 GLY A N 1
ATOM 677 C CA . GLY A 1 84 ? -24.295 10.170 37.998 1.00 85.56 84 GLY A CA 1
ATOM 678 C C . GLY A 1 84 ? -25.141 9.142 37.235 1.00 85.56 84 GLY A C 1
ATOM 679 O O . GLY A 1 84 ? -25.875 8.380 37.875 1.00 85.56 84 GLY A O 1
ATOM 680 N N . LEU A 1 85 ? -25.094 9.107 35.897 1.00 88.00 85 LEU A N 1
ATOM 681 C CA . LEU A 1 85 ? -26.004 8.267 35.102 1.00 88.00 85 LEU A CA 1
ATOM 682 C C . LEU A 1 85 ? -25.780 6.771 35.318 1.00 88.00 85 LEU A C 1
ATOM 684 O O . LEU A 1 85 ? -26.751 6.035 35.498 1.00 88.00 85 LEU A O 1
ATOM 688 N N . GLU A 1 86 ? -24.531 6.315 35.378 1.00 85.69 86 GLU A N 1
ATOM 689 C CA . GLU A 1 86 ? -24.229 4.895 35.595 1.00 85.69 86 GLU A CA 1
ATOM 690 C C . GLU A 1 86 ? -24.670 4.411 36.981 1.00 85.69 86 GLU A C 1
ATOM 692 O O . GLU A 1 86 ? -25.242 3.322 37.131 1.00 85.69 86 GLU A O 1
ATOM 697 N N . ARG A 1 87 ? -24.530 5.262 38.005 1.00 89.62 87 ARG A N 1
ATOM 698 C CA . ARG A 1 87 ? -25.053 4.976 39.346 1.00 89.62 87 ARG A CA 1
ATOM 699 C C . ARG A 1 87 ? -26.580 4.889 39.341 1.00 89.62 87 ARG A C 1
ATOM 701 O O . ARG A 1 87 ? -27.133 3.960 39.928 1.00 89.62 87 ARG A O 1
ATOM 708 N N . ARG A 1 88 ? -27.264 5.799 38.637 1.00 93.38 88 ARG A N 1
ATOM 709 C CA . ARG A 1 88 ? -28.729 5.764 38.469 1.00 93.38 88 ARG A CA 1
ATOM 710 C C . ARG A 1 88 ? -29.189 4.513 37.707 1.00 93.38 88 ARG A C 1
ATOM 712 O O . ARG A 1 88 ? -30.123 3.854 38.152 1.00 93.38 88 ARG A O 1
ATOM 719 N N . ARG A 1 89 ? -28.505 4.119 36.627 1.00 92.81 89 ARG A N 1
ATOM 720 C CA . ARG A 1 89 ? -28.783 2.878 35.872 1.00 92.81 89 ARG A CA 1
ATOM 721 C C . ARG A 1 89 ? -28.617 1.625 36.723 1.00 92.81 89 ARG A C 1
ATOM 723 O O . ARG A 1 89 ? -29.431 0.708 36.648 1.00 92.81 89 ARG A O 1
ATOM 730 N N . THR A 1 90 ? -27.555 1.570 37.520 1.00 95.69 90 THR A N 1
ATOM 731 C CA . THR A 1 90 ? -27.293 0.445 38.428 1.00 95.69 90 THR A CA 1
ATOM 732 C C . THR A 1 90 ? -28.358 0.362 39.516 1.00 95.69 90 THR A C 1
ATOM 734 O O . THR A 1 90 ? -28.867 -0.720 39.804 1.00 95.69 90 THR A O 1
ATOM 737 N N . LEU A 1 91 ? -28.756 1.509 40.072 1.00 96.31 91 LEU A N 1
ATOM 738 C CA . LEU A 1 91 ? -29.821 1.580 41.063 1.00 96.31 91 LEU A CA 1
ATOM 739 C C . LEU A 1 91 ? -31.163 1.096 40.497 1.00 96.31 91 LEU A C 1
ATOM 741 O O . LEU A 1 91 ? -31.822 0.287 41.140 1.00 96.31 91 LEU A O 1
ATOM 745 N N . LEU A 1 92 ? -31.540 1.523 39.287 1.00 97.81 92 LEU A N 1
ATOM 746 C CA . LEU A 1 92 ? -32.776 1.075 38.632 1.00 97.81 92 LEU A CA 1
ATOM 747 C C . LEU A 1 92 ? -32.803 -0.444 38.422 1.00 97.81 92 LEU A C 1
ATOM 749 O O . LEU A 1 92 ? -33.816 -1.079 38.707 1.00 97.81 92 LEU A O 1
ATOM 753 N N . ARG A 1 93 ? -31.678 -1.039 37.999 1.00 97.94 93 ARG A N 1
ATOM 754 C CA . ARG A 1 93 ? -31.542 -2.503 37.902 1.00 97.94 93 ARG A CA 1
ATOM 755 C C . ARG A 1 93 ? -31.755 -3.173 39.260 1.00 97.94 93 ARG A C 1
ATOM 757 O O . ARG A 1 93 ? -32.583 -4.069 39.376 1.00 97.94 93 ARG A O 1
ATOM 764 N N . ARG A 1 94 ? -31.091 -2.671 40.307 1.00 98.19 94 ARG A N 1
ATOM 765 C CA . ARG A 1 94 ? -31.205 -3.218 41.668 1.00 98.19 94 ARG A CA 1
ATOM 766 C C . ARG A 1 94 ? -32.622 -3.114 42.235 1.00 98.19 94 ARG A C 1
ATOM 768 O O . ARG A 1 94 ? -33.071 -4.028 42.920 1.00 98.19 94 ARG A O 1
ATOM 775 N N . ILE A 1 95 ? -33.321 -2.014 41.960 1.00 98.38 95 ILE A N 1
ATOM 776 C CA . ILE A 1 95 ? -34.729 -1.839 42.338 1.00 98.38 95 ILE A CA 1
ATOM 777 C C . ILE A 1 95 ? -35.588 -2.904 41.649 1.00 98.38 95 ILE A C 1
ATOM 779 O O . ILE A 1 95 ? -36.409 -3.531 42.314 1.00 98.38 95 ILE A O 1
ATOM 783 N N . GLY A 1 96 ? -35.361 -3.158 40.356 1.00 98.19 96 GLY A N 1
ATOM 784 C CA . GLY A 1 96 ? -36.032 -4.231 39.620 1.00 98.19 96 GLY A CA 1
ATOM 785 C C . GLY A 1 96 ? -35.830 -5.607 40.262 1.00 98.19 96 GLY A C 1
ATOM 786 O O . GLY A 1 96 ? -36.809 -6.309 40.519 1.00 98.19 96 GLY A O 1
ATOM 787 N N . ASP A 1 97 ? -34.588 -5.958 40.606 1.00 98.25 97 ASP A N 1
ATOM 788 C CA . ASP A 1 97 ? -34.258 -7.236 41.257 1.00 98.25 97 ASP A CA 1
ATOM 789 C C . ASP A 1 97 ? -34.965 -7.385 42.614 1.00 98.25 97 ASP A C 1
ATOM 791 O O . ASP A 1 97 ? -35.560 -8.422 42.919 1.00 98.25 97 ASP A O 1
ATOM 795 N N . LEU A 1 98 ? -34.940 -6.326 43.430 1.00 98.25 98 LEU A N 1
ATOM 796 C CA . LEU A 1 98 ? -35.604 -6.310 44.734 1.00 98.25 98 LEU A CA 1
ATOM 797 C C . LEU A 1 98 ? -37.122 -6.432 44.591 1.00 98.25 98 LEU A C 1
ATOM 799 O O . LEU A 1 98 ? -37.750 -7.182 45.337 1.00 98.25 98 LEU A O 1
ATOM 803 N N . MET A 1 99 ? -37.722 -5.747 43.615 1.00 98.44 99 MET A N 1
ATOM 804 C CA . MET A 1 99 ? -39.149 -5.881 43.326 1.00 98.44 99 MET A CA 1
ATOM 805 C C . MET A 1 99 ? -39.510 -7.319 42.947 1.00 98.44 99 MET A C 1
ATOM 807 O O . MET A 1 99 ? -40.510 -7.845 43.440 1.00 98.44 99 MET A O 1
ATOM 811 N N . GLN A 1 100 ? -38.692 -7.981 42.125 1.00 98.12 100 GLN A N 1
ATOM 812 C CA . GLN A 1 100 ? -38.898 -9.387 41.771 1.00 98.12 100 GLN A CA 1
ATOM 813 C C . GLN A 1 100 ? -38.786 -10.307 42.991 1.00 98.12 100 GLN A C 1
ATOM 815 O O . GLN A 1 100 ? -39.634 -11.182 43.176 1.00 98.12 100 GLN A O 1
ATOM 820 N N . GLN A 1 101 ? -37.798 -10.086 43.860 1.00 98.12 101 GLN A N 1
ATOM 821 C CA . GLN A 1 101 ? -37.642 -10.854 45.098 1.00 98.12 101 GLN A CA 1
ATOM 822 C C . GLN A 1 101 ? -38.826 -10.671 46.048 1.00 98.12 101 GLN A C 1
ATOM 824 O O . GLN A 1 101 ? -39.345 -11.652 46.576 1.00 98.12 101 GLN A O 1
ATOM 829 N N . VAL A 1 102 ? -39.302 -9.439 46.236 1.00 98.31 102 VAL A N 1
ATOM 830 C CA . VAL A 1 102 ? -40.485 -9.171 47.065 1.00 98.31 102 VAL A CA 1
ATOM 831 C C . VAL A 1 102 ? -41.706 -9.882 46.490 1.00 98.31 102 VAL A C 1
ATOM 833 O O . VAL A 1 102 ? -42.415 -10.564 47.227 1.00 98.31 102 VAL A O 1
ATOM 836 N N . GLN A 1 103 ? -41.934 -9.797 45.177 1.00 97.38 103 GLN A N 1
ATOM 837 C CA . GLN A 1 103 ? -43.031 -10.520 44.533 1.00 97.38 103 GLN A CA 1
ATOM 838 C C . GLN A 1 103 ? -42.906 -12.037 44.716 1.00 97.38 103 GLN A C 1
ATOM 840 O O . GLN A 1 103 ? -43.906 -12.695 45.003 1.00 97.38 103 GLN A O 1
ATOM 845 N N . HIS A 1 104 ? -41.699 -12.594 44.584 1.00 97.81 104 HIS A N 1
ATOM 846 C CA . HIS A 1 104 ? -41.438 -14.013 44.818 1.00 97.81 104 HIS A CA 1
ATOM 847 C C . HIS A 1 104 ? -41.791 -14.414 46.254 1.00 97.81 104 HIS A C 1
ATOM 849 O O . HIS A 1 104 ? -42.584 -15.329 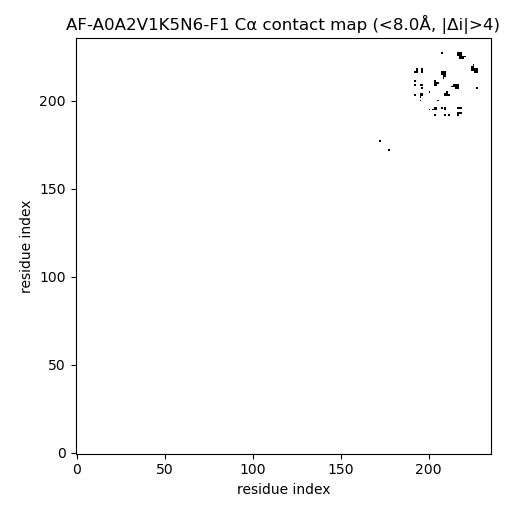46.459 1.00 97.81 104 HIS A O 1
ATOM 855 N N . LEU A 1 105 ? -41.272 -13.691 47.247 1.00 97.75 105 LEU A N 1
ATOM 856 C CA . LEU A 1 105 ? -41.522 -13.970 48.662 1.00 97.75 105 LEU A CA 1
ATOM 857 C C . LEU A 1 105 ? -43.001 -13.810 49.036 1.00 97.75 105 LEU A C 1
ATOM 859 O O . LEU A 1 105 ? -43.527 -14.599 49.819 1.00 97.75 105 LEU A O 1
ATOM 863 N N . VAL A 1 106 ? -43.703 -12.827 48.461 1.00 95.81 106 VAL A N 1
ATOM 864 C CA . VAL A 1 106 ? -45.153 -12.660 48.647 1.00 95.81 106 VAL A CA 1
ATOM 865 C C . VAL A 1 106 ? -45.914 -13.853 48.071 1.00 95.81 106 VAL A C 1
ATOM 867 O O . VAL A 1 106 ? -46.792 -14.390 48.748 1.00 95.81 106 VAL A O 1
ATOM 870 N N . ARG A 1 107 ? -45.570 -14.310 46.858 1.00 96.00 107 ARG A N 1
ATOM 871 C CA . ARG A 1 107 ? -46.177 -15.512 46.259 1.00 96.00 107 ARG A CA 1
ATOM 872 C C . ARG A 1 107 ? -45.916 -16.739 47.121 1.00 96.00 107 ARG A C 1
ATOM 874 O O . ARG A 1 107 ? -46.856 -17.451 47.454 1.00 96.00 107 ARG A O 1
ATOM 881 N N . GLU A 1 108 ? -44.675 -16.949 47.540 1.00 95.56 108 GLU A N 1
ATOM 882 C CA . GLU A 1 108 ? -44.288 -18.076 48.383 1.00 95.56 108 GLU A CA 1
ATOM 883 C C . GLU A 1 108 ? -45.032 -18.066 49.729 1.00 95.56 108 GLU A C 1
ATOM 885 O O . GLU A 1 108 ? -45.593 -19.081 50.143 1.00 95.56 108 GLU A O 1
ATOM 890 N N . ARG A 1 109 ? -45.124 -16.903 50.389 1.00 96.25 109 ARG A N 1
ATOM 891 C CA . ARG A 1 109 ? -45.899 -16.738 51.627 1.00 96.25 109 ARG A CA 1
ATOM 892 C C . ARG A 1 109 ? -47.384 -17.028 51.412 1.00 96.25 109 ARG A C 1
ATOM 894 O O . ARG A 1 109 ? -47.990 -17.693 52.251 1.00 96.25 109 ARG A O 1
ATOM 901 N N . ASN A 1 110 ? -47.968 -16.550 50.315 1.00 92.50 110 ASN A N 1
ATOM 902 C CA . ASN A 1 110 ? -49.368 -16.812 49.979 1.00 92.50 110 ASN A CA 1
ATOM 903 C C . ASN A 1 110 ? -49.617 -18.306 49.738 1.00 92.50 110 ASN A C 1
ATOM 905 O O . ASN A 1 110 ? -50.590 -18.838 50.267 1.00 92.50 110 ASN A O 1
ATOM 909 N N . LEU A 1 111 ? -48.714 -18.995 49.032 1.00 92.62 111 LEU A N 1
ATOM 910 C CA . LEU A 1 111 ? -48.785 -20.445 48.824 1.00 92.62 111 LEU A CA 1
ATOM 911 C C . LEU A 1 111 ? -48.708 -21.211 50.151 1.00 92.62 111 LEU A C 1
ATOM 913 O O . LEU A 1 111 ? -49.544 -22.077 50.402 1.00 92.62 111 LEU A O 1
ATOM 917 N N . ARG A 1 112 ? -47.773 -20.852 51.044 1.00 90.06 112 ARG A N 1
ATOM 918 C CA . ARG A 1 112 ? -47.677 -21.454 52.389 1.00 90.06 112 ARG A CA 1
ATOM 919 C C . ARG A 1 112 ? -48.951 -21.224 53.212 1.00 90.06 112 ARG A C 1
ATOM 921 O O . ARG A 1 112 ? -49.431 -22.154 53.852 1.00 90.06 112 ARG A O 1
ATOM 928 N N . ARG A 1 113 ? -49.527 -20.016 53.169 1.00 89.62 113 ARG A N 1
ATOM 929 C CA . ARG A 1 113 ? -50.768 -19.673 53.889 1.00 89.62 113 ARG A CA 1
ATOM 930 C C . ARG A 1 113 ? -51.982 -20.434 53.351 1.00 89.62 113 ARG A C 1
ATOM 932 O O . ARG A 1 113 ? -52.783 -20.921 54.141 1.00 89.62 113 ARG A O 1
ATOM 939 N N . MET A 1 114 ? -52.111 -20.563 52.029 1.00 79.94 114 MET A N 1
ATOM 940 C CA . MET A 1 114 ? -53.175 -21.365 51.415 1.00 79.94 114 MET A CA 1
ATOM 941 C C . MET A 1 114 ? -53.010 -22.855 51.747 1.00 79.94 114 MET A C 1
ATOM 943 O O . MET A 1 114 ? -53.980 -23.490 52.143 1.00 79.94 114 MET A O 1
ATOM 947 N N . GLY A 1 115 ? -51.790 -23.402 51.682 1.00 75.31 115 GLY A N 1
ATOM 948 C CA . GLY A 1 115 ? -51.505 -24.795 52.052 1.00 75.31 115 GLY A CA 1
ATOM 949 C C . GLY A 1 115 ? -51.791 -25.120 53.525 1.00 75.31 115 GLY A C 1
ATOM 950 O O . GLY A 1 115 ? -52.272 -26.208 53.831 1.00 75.31 115 GLY A O 1
ATOM 951 N N . GLN A 1 116 ? -51.586 -24.162 54.436 1.00 62.09 116 GLN A N 1
ATOM 952 C CA . GLN A 1 116 ? -51.986 -24.280 55.846 1.00 62.09 116 GLN A CA 1
ATOM 953 C C . GLN A 1 116 ? -53.514 -24.301 56.029 1.00 62.09 116 GLN A C 1
ATOM 955 O O . GLN A 1 116 ? -54.007 -24.993 56.916 1.00 62.09 116 GLN A O 1
ATOM 960 N N . GLY A 1 117 ? -54.266 -23.607 55.166 1.00 57.75 117 GLY A N 1
ATOM 961 C CA . GLY A 1 117 ? -55.731 -23.660 55.143 1.00 57.75 117 GLY A CA 1
ATOM 962 C C . GLY A 1 117 ? -56.283 -25.024 54.716 1.00 57.75 117 GLY A C 1
ATOM 963 O O . GLY 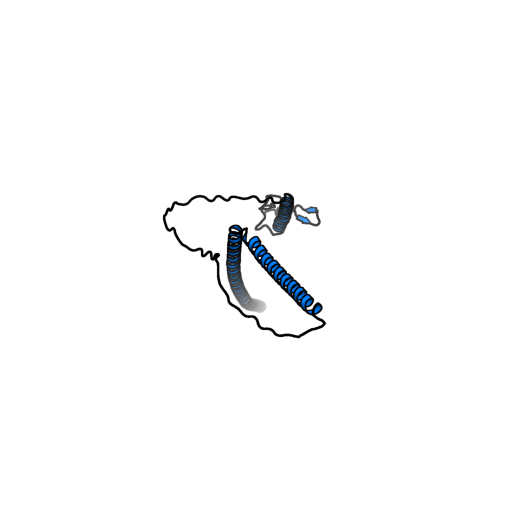A 1 117 ? -57.273 -25.472 55.274 1.00 57.75 117 GLY A O 1
ATOM 964 N N . TYR A 1 118 ? -55.619 -25.729 53.794 1.00 50.00 118 TYR A N 1
ATOM 965 C CA . TYR A 1 118 ? -56.036 -27.077 53.380 1.00 50.00 118 TYR A CA 1
ATOM 966 C C . TYR A 1 118 ? -55.563 -28.186 54.337 1.00 50.00 118 TYR A C 1
ATOM 968 O O . TYR A 1 118 ? -56.248 -29.195 54.471 1.00 50.00 118 TYR A O 1
ATOM 976 N N . ALA A 1 119 ? -54.446 -27.997 55.054 1.00 49.97 119 ALA A N 1
ATOM 977 C CA . ALA A 1 119 ? -53.989 -28.944 56.079 1.00 49.97 119 ALA A CA 1
ATOM 978 C C . ALA A 1 119 ? -54.845 -28.916 57.362 1.00 49.97 119 ALA A C 1
ATOM 980 O O . ALA A 1 119 ? -54.937 -29.927 58.051 1.00 49.97 119 ALA A O 1
ATOM 981 N N . ALA A 1 120 ? -55.502 -27.791 57.671 1.00 49.47 120 ALA A N 1
ATOM 982 C CA . ALA A 1 120 ? -56.435 -27.686 58.798 1.00 49.47 120 ALA A CA 1
ATOM 983 C C . ALA A 1 120 ? -57.866 -28.169 58.477 1.00 49.47 120 ALA A C 1
ATOM 985 O O . ALA A 1 120 ? -58.666 -28.318 59.394 1.00 49.47 120 ALA A O 1
ATOM 986 N N . VAL A 1 121 ? -58.199 -28.425 57.203 1.00 50.22 121 VAL A N 1
ATOM 987 C CA . VAL A 1 121 ? -59.558 -28.823 56.761 1.00 50.22 121 VAL A CA 1
ATOM 988 C C . VAL A 1 121 ? -59.604 -30.286 56.282 1.00 50.22 121 VAL A C 1
ATOM 990 O O . VAL A 1 121 ? -60.569 -30.736 55.673 1.00 50.22 121 VAL A O 1
ATOM 993 N N . ALA A 1 122 ? -58.594 -31.094 56.614 1.00 47.28 122 ALA A N 1
ATOM 994 C CA . ALA A 1 122 ? -58.645 -32.543 56.420 1.00 47.28 122 ALA A CA 1
ATOM 995 C C . ALA A 1 122 ? -59.417 -33.249 57.556 1.00 47.28 122 ALA A C 1
ATOM 997 O O . ALA A 1 122 ? -58.830 -33.995 58.332 1.00 47.28 122 ALA A O 1
ATOM 998 N N . ALA A 1 123 ? -60.722 -32.975 57.653 1.00 38.25 123 ALA A N 1
ATOM 999 C CA . ALA A 1 123 ? -61.816 -33.911 57.965 1.00 38.25 123 ALA A CA 1
ATOM 1000 C C . ALA A 1 123 ? -63.104 -33.098 58.243 1.00 38.25 123 ALA A C 1
ATOM 1002 O O . ALA A 1 123 ? -63.043 -32.130 59.000 1.00 38.25 123 ALA A O 1
ATOM 1003 N N . PRO A 1 124 ? -64.248 -33.430 57.617 1.00 49.78 124 PRO A N 1
ATOM 1004 C CA . PRO A 1 124 ? -65.317 -32.470 57.360 1.00 49.78 124 PRO A CA 1
ATOM 1005 C C . PRO A 1 124 ? -66.475 -32.576 58.358 1.00 49.78 124 PRO A C 1
ATOM 1007 O O . PRO A 1 124 ? -66.765 -33.658 58.860 1.00 49.78 124 PRO A O 1
ATOM 1010 N N . ASP A 1 125 ? -67.228 -31.488 58.515 1.00 37.25 125 ASP A N 1
ATOM 1011 C CA . ASP A 1 125 ? -68.679 -31.601 58.671 1.00 37.25 125 ASP A CA 1
ATOM 1012 C C . ASP A 1 125 ? -69.358 -30.506 57.840 1.00 37.25 125 ASP A C 1
ATOM 1014 O O . ASP A 1 125 ? -69.363 -29.324 58.182 1.00 37.25 125 ASP A O 1
ATOM 1018 N N . MET A 1 126 ? -69.833 -30.906 56.660 1.00 45.81 126 MET A N 1
ATOM 1019 C CA . MET A 1 126 ? -70.630 -30.075 55.762 1.00 45.81 126 MET A CA 1
ATOM 1020 C C . MET A 1 126 ? -72.107 -30.363 56.031 1.00 45.81 126 MET A C 1
ATOM 1022 O O . MET A 1 126 ? -72.774 -31.081 55.291 1.00 45.81 126 MET A O 1
ATOM 1026 N N . SER A 1 127 ? -72.596 -29.760 57.105 1.00 40.00 127 SER A N 1
ATOM 1027 C CA . SER A 1 127 ? -73.997 -29.503 57.425 1.00 40.00 127 SER A CA 1
ATOM 1028 C C . SER A 1 127 ? -73.945 -28.190 58.208 1.00 40.00 127 SER A C 1
ATOM 1030 O O . SER A 1 127 ? -73.406 -28.157 59.302 1.00 40.00 127 SER A O 1
ATOM 1032 N N . SER A 1 128 ? -74.348 -27.037 57.700 1.00 38.78 128 SER A N 1
ATOM 1033 C CA . SER A 1 128 ? -75.583 -26.754 56.991 1.00 38.78 128 SER A CA 1
ATOM 1034 C C . SER A 1 128 ? -75.462 -25.370 56.357 1.00 38.78 128 SER A C 1
ATOM 1036 O O . SER A 1 128 ? -74.863 -24.447 56.908 1.00 38.78 128 SER A O 1
ATOM 1038 N N . PHE A 1 129 ? -76.043 -25.248 55.171 1.00 37.66 129 PHE A N 1
ATOM 1039 C CA . PHE A 1 129 ? -76.222 -24.001 54.448 1.00 37.66 129 PHE A CA 1
ATOM 1040 C C . PHE A 1 129 ? -77.280 -23.168 55.182 1.00 37.66 129 PHE A C 1
ATOM 1042 O O . PHE A 1 129 ? -78.444 -23.557 55.196 1.00 37.66 129 PHE A O 1
ATOM 1049 N N . GLU A 1 130 ? -76.906 -22.026 55.754 1.00 34.25 130 GLU A N 1
ATOM 1050 C CA . GLU A 1 130 ? -77.873 -20.990 56.116 1.00 34.25 130 GLU A CA 1
ATOM 1051 C C . GLU A 1 130 ? -77.385 -19.634 55.618 1.00 34.25 130 GLU A C 1
ATOM 1053 O O . GLU A 1 130 ? -76.348 -19.101 56.010 1.00 34.25 130 GLU A O 1
ATOM 1058 N N . ALA A 1 131 ? -78.143 -19.134 54.647 1.00 44.00 131 ALA A N 1
ATOM 1059 C CA . ALA A 1 131 ? -77.952 -17.860 54.001 1.00 44.00 131 ALA A CA 1
ATOM 1060 C C . ALA A 1 131 ? -78.288 -16.725 54.972 1.00 44.00 131 ALA A C 1
ATOM 1062 O O . ALA A 1 131 ? -79.399 -16.652 55.493 1.00 44.00 131 ALA A O 1
ATOM 1063 N N . ALA A 1 132 ? -77.359 -15.788 55.130 1.00 34.53 132 ALA A N 1
ATOM 1064 C CA . ALA A 1 132 ? -77.637 -14.494 55.727 1.00 34.53 132 ALA A CA 1
ATOM 1065 C C . ALA A 1 132 ? -77.031 -13.400 54.844 1.00 34.53 132 ALA A C 1
ATOM 1067 O O . ALA A 1 132 ? -75.816 -13.229 54.767 1.00 34.53 132 ALA A O 1
ATOM 1068 N N . VAL A 1 133 ? -77.905 -12.663 54.163 1.00 44.47 133 VAL A N 1
ATOM 1069 C CA . VAL A 1 133 ? -77.621 -11.332 53.613 1.00 44.47 133 VAL A CA 1
ATOM 1070 C C . VAL A 1 133 ? -78.293 -10.343 54.565 1.00 44.47 133 VAL A C 1
ATOM 1072 O O . VAL A 1 133 ? -79.461 -10.551 54.902 1.00 44.47 133 VAL A O 1
ATOM 1075 N N . PRO A 1 134 ? -77.592 -9.290 55.024 1.00 44.78 134 PRO A N 1
ATOM 1076 C CA . PRO A 1 134 ? -77.987 -7.965 54.544 1.00 44.78 134 PRO A CA 1
ATOM 1077 C C . PRO A 1 134 ? -76.852 -6.935 54.346 1.00 44.78 134 PRO A C 1
ATOM 1079 O O . PRO A 1 134 ? -75.892 -6.864 55.101 1.00 44.78 134 PRO A O 1
ATOM 1082 N N . ALA A 1 135 ? -77.077 -6.120 53.307 1.00 34.47 135 ALA A N 1
ATOM 1083 C CA . ALA A 1 135 ? -76.889 -4.667 53.151 1.00 34.47 135 ALA A CA 1
ATOM 1084 C C . ALA A 1 135 ? -75.568 -3.943 53.529 1.00 34.47 135 ALA A C 1
ATOM 1086 O O . ALA A 1 135 ? -75.103 -3.952 54.662 1.00 34.47 135 ALA A O 1
ATOM 1087 N N . ALA A 1 136 ? -75.071 -3.164 52.555 1.00 41.72 136 ALA A N 1
ATOM 1088 C CA . ALA A 1 136 ? -74.073 -2.088 52.681 1.00 41.72 136 ALA A CA 1
ATOM 1089 C C . ALA A 1 136 ? -74.616 -0.871 53.477 1.00 41.72 136 ALA A C 1
ATOM 1091 O O . ALA A 1 136 ? -75.839 -0.699 53.500 1.00 41.72 136 ALA A O 1
ATOM 1092 N N . PRO A 1 137 ? -73.768 0.011 54.076 1.00 42.72 137 PRO A N 1
ATOM 1093 C CA . PRO A 1 137 ? -73.247 1.172 53.317 1.00 42.72 137 PRO A CA 1
ATOM 1094 C C . PRO A 1 137 ? -71.880 1.797 53.751 1.00 42.72 137 PRO A C 1
ATOM 1096 O O . PRO A 1 137 ? -71.521 1.823 54.918 1.00 42.72 137 PRO A O 1
ATOM 1099 N N . GLN A 1 138 ? -71.195 2.365 52.744 1.00 41.31 138 GLN A N 1
ATOM 1100 C CA . GLN A 1 138 ? -70.482 3.667 52.609 1.00 41.31 138 GLN A CA 1
ATOM 1101 C C . GLN A 1 138 ? -69.440 4.246 53.613 1.00 41.31 138 GLN A C 1
ATOM 1103 O O . GLN A 1 138 ? -69.544 4.115 54.823 1.00 41.31 138 GLN A O 1
ATOM 1108 N N . ALA A 1 139 ? -68.563 5.083 53.005 1.00 32.53 139 ALA A N 1
ATOM 1109 C CA . ALA A 1 139 ? -67.611 6.095 53.526 1.00 32.53 139 ALA A CA 1
ATOM 1110 C C . ALA A 1 139 ? -66.186 5.579 53.858 1.00 32.53 139 ALA A C 1
ATOM 1112 O O . ALA A 1 139 ? -66.042 4.499 54.405 1.00 32.53 139 ALA A O 1
ATOM 1113 N N . SER A 1 140 ? -65.065 6.254 53.568 1.00 36.38 140 SER A N 1
ATOM 1114 C CA . SER A 1 140 ? -64.778 7.611 53.074 1.00 36.38 140 SER A CA 1
ATOM 1115 C C . SER A 1 140 ? -63.288 7.741 52.673 1.00 36.38 140 SER A C 1
ATOM 1117 O O . SER A 1 140 ? -62.434 7.030 53.186 1.00 36.38 140 SER A O 1
ATOM 1119 N N . ALA A 1 141 ? -63.025 8.686 51.761 1.00 35.59 141 ALA A N 1
ATOM 1120 C CA . ALA A 1 141 ? -61.854 9.572 51.614 1.00 35.59 141 ALA A CA 1
ATOM 1121 C C . ALA A 1 141 ? -60.398 9.057 51.771 1.00 35.59 141 ALA A C 1
ATOM 1123 O O . ALA A 1 141 ? -59.988 8.690 52.861 1.00 35.59 141 ALA A O 1
ATOM 1124 N N . GLN A 1 142 ? -59.593 9.282 50.710 1.00 38.25 142 GLN A N 1
ATOM 1125 C CA . GLN A 1 142 ? -58.210 9.841 50.660 1.00 38.25 142 GLN A CA 1
ATOM 1126 C C . GLN A 1 142 ? -57.353 9.084 49.628 1.00 38.25 142 GLN A C 1
ATOM 1128 O O . GLN A 1 142 ? -57.296 7.866 49.653 1.00 38.25 142 GLN A O 1
ATOM 1133 N N . ARG A 1 143 ? -56.587 9.680 48.712 1.00 30.53 143 ARG A N 1
ATOM 1134 C CA . ARG A 1 143 ? -56.342 11.059 48.270 1.00 30.53 143 ARG A CA 1
ATOM 1135 C C . ARG A 1 143 ? -55.525 10.879 46.981 1.00 30.53 143 ARG A C 1
ATOM 1137 O O . ARG A 1 143 ? -54.405 10.385 47.053 1.00 30.53 143 ARG A O 1
ATOM 1144 N N . GLN A 1 144 ? -56.088 11.197 45.818 1.00 31.17 144 GLN A N 1
ATOM 1145 C CA . GLN A 1 144 ? -55.308 11.311 44.583 1.00 31.17 144 GLN A CA 1
ATOM 1146 C C . GLN A 1 144 ? -54.620 12.677 44.600 1.00 31.17 144 GLN A C 1
ATOM 1148 O O . GLN A 1 144 ? -55.274 13.695 44.813 1.00 31.17 144 GLN A O 1
ATOM 1153 N N . VAL A 1 145 ? -53.299 12.682 44.448 1.00 36.94 145 VAL A N 1
ATOM 1154 C CA . VAL A 1 145 ? -52.528 13.889 44.153 1.00 36.94 145 VAL A CA 1
ATOM 1155 C C . VAL A 1 145 ? -52.233 13.838 42.664 1.00 36.94 145 VAL A C 1
ATOM 1157 O O . VAL A 1 145 ? -51.441 13.016 42.209 1.00 36.94 145 VAL A O 1
ATOM 1160 N N . GLU A 1 146 ? -52.936 14.683 41.927 1.00 31.50 146 GLU A N 1
ATOM 1161 C CA . GLU A 1 146 ? -52.600 15.094 40.573 1.00 31.50 146 GLU A CA 1
ATOM 1162 C C . GLU A 1 146 ? -51.702 16.330 40.707 1.00 31.50 146 GLU A C 1
ATOM 1164 O O . GLU A 1 146 ? -52.048 17.270 41.427 1.00 31.50 146 GLU A O 1
ATOM 1169 N N . CYS A 1 147 ? -50.522 16.295 40.090 1.00 27.52 147 CYS A N 1
ATOM 1170 C CA . CYS A 1 147 ? -49.629 17.444 39.995 1.00 27.52 147 CYS A CA 1
ATOM 1171 C C . CYS A 1 147 ? -49.433 17.775 38.519 1.00 27.52 147 CYS A C 1
ATOM 1173 O O . CYS A 1 147 ? -48.627 17.140 37.849 1.00 27.52 147 CYS A O 1
ATOM 1175 N N . ASP A 1 148 ? -50.157 18.790 38.076 1.00 32.81 148 ASP A N 1
ATOM 1176 C CA . ASP A 1 148 ? -49.716 19.803 37.119 1.00 32.81 148 ASP A CA 1
ATOM 1177 C C . ASP A 1 148 ? -50.252 21.138 37.681 1.00 32.81 148 ASP A C 1
ATOM 1179 O O . ASP A 1 148 ? -51.316 21.117 38.314 1.00 32.81 148 ASP A O 1
ATOM 1183 N N . PRO A 1 149 ? -49.550 22.286 37.549 1.00 39.72 149 PRO A N 1
ATOM 1184 C CA . PRO A 1 149 ? -49.282 22.836 36.224 1.00 39.72 149 PRO A CA 1
ATOM 1185 C C . PRO A 1 149 ? -48.000 23.678 36.053 1.00 39.72 149 PRO A C 1
ATOM 1187 O O . PRO A 1 149 ? -47.393 24.209 36.981 1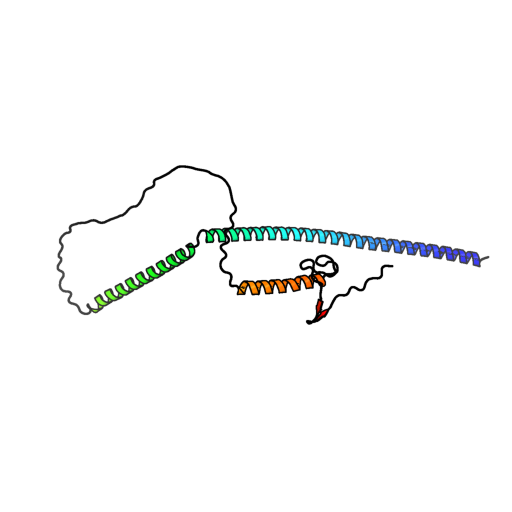.00 39.72 149 PRO A O 1
ATOM 1190 N N . SER A 1 150 ? -47.664 23.828 34.777 1.00 34.88 150 SER A N 1
ATOM 1191 C CA . SER A 1 150 ? -47.140 25.003 34.078 1.00 34.88 150 SER A CA 1
ATOM 1192 C C . SER A 1 150 ? -47.117 26.344 34.828 1.00 34.88 150 SER A C 1
ATOM 1194 O O . SER A 1 150 ? -48.122 26.777 35.392 1.00 34.88 150 SER A O 1
ATOM 1196 N N . GLY A 1 151 ? -46.019 27.084 34.638 1.00 25.91 151 GLY A N 1
ATOM 1197 C CA . GLY A 1 151 ? -46.014 28.546 34.694 1.00 25.91 151 GLY A CA 1
ATOM 1198 C C . GLY A 1 151 ? -44.692 29.136 35.170 1.00 25.91 151 GLY A C 1
ATOM 1199 O O . GLY A 1 151 ? -44.439 29.154 36.369 1.00 25.91 151 GLY A O 1
ATOM 1200 N N . LEU A 1 152 ? -43.875 29.625 34.234 1.00 33.12 152 LEU A N 1
ATOM 1201 C CA . LEU A 1 152 ? -43.417 31.021 34.163 1.00 33.12 152 LEU A CA 1
ATOM 1202 C C . LEU A 1 152 ? -42.406 31.145 33.014 1.00 33.12 152 LEU A C 1
ATOM 1204 O O . LEU A 1 152 ? -41.299 30.610 33.067 1.00 33.12 152 LEU A O 1
ATOM 1208 N N . GLU A 1 153 ? -42.855 31.822 31.964 1.00 32.62 153 GLU A N 1
ATOM 1209 C CA . GLU A 1 153 ? -42.065 32.287 30.829 1.00 32.62 153 GLU A CA 1
ATOM 1210 C C . GLU A 1 153 ? -41.414 33.647 31.159 1.00 32.62 153 GLU A C 1
ATOM 1212 O O . GLU A 1 153 ? -41.952 34.420 31.953 1.00 32.62 153 GLU A O 1
ATOM 1217 N N . ASP A 1 154 ? -40.281 33.882 30.489 1.00 30.61 154 ASP A N 1
ATOM 1218 C CA . ASP A 1 154 ? -39.664 35.150 30.063 1.00 30.61 154 ASP A CA 1
ATOM 1219 C C . ASP A 1 154 ? -39.056 36.146 31.081 1.00 30.61 154 ASP A C 1
ATOM 1221 O O . ASP A 1 154 ? -39.746 36.827 31.828 1.00 30.61 154 ASP A O 1
ATOM 1225 N N . GLU A 1 155 ? -37.723 36.328 31.032 1.00 31.95 155 GLU A N 1
ATOM 1226 C CA . GLU A 1 155 ? -37.093 37.408 30.237 1.00 31.95 155 GLU A CA 1
ATOM 1227 C C . GLU A 1 155 ? -35.539 37.363 30.241 1.00 31.95 155 GLU A C 1
ATOM 1229 O O . GLU A 1 155 ? -34.878 37.231 31.268 1.00 31.95 155 GLU A O 1
ATOM 1234 N N . ALA A 1 156 ? -35.004 37.468 29.018 1.00 30.58 156 ALA A N 1
ATOM 1235 C CA . ALA A 1 156 ? -33.712 37.945 28.501 1.00 30.58 156 ALA A CA 1
ATOM 1236 C C . ALA A 1 156 ? -32.501 38.257 29.420 1.00 30.58 156 ALA A C 1
ATOM 1238 O O . ALA A 1 156 ? -32.593 39.034 30.362 1.00 30.58 156 ALA A O 1
ATOM 1239 N N . SER A 1 157 ? -31.295 37.868 28.962 1.00 30.17 157 SER A N 1
ATOM 1240 C CA . SER A 1 157 ? -30.268 38.839 28.511 1.00 30.17 157 SER A CA 1
ATOM 1241 C C . SER 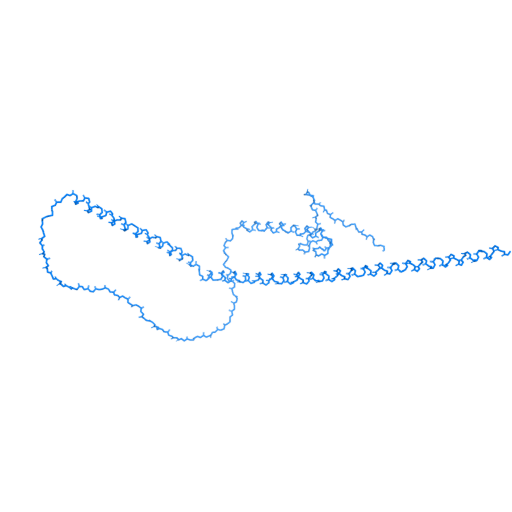A 1 157 ? -29.009 38.155 27.941 1.00 30.17 157 SER A C 1
ATOM 1243 O O . SER A 1 157 ? -28.401 37.298 28.579 1.00 30.17 157 SER A O 1
ATOM 1245 N N . MET A 1 158 ? -28.605 38.568 26.734 1.00 37.56 158 MET A N 1
ATOM 1246 C CA . MET A 1 158 ? -27.291 38.303 26.135 1.00 37.56 158 MET A CA 1
ATOM 1247 C C . MET A 1 158 ? -26.200 39.129 26.828 1.00 37.56 158 MET A C 1
ATOM 1249 O O . MET A 1 158 ? -26.355 40.344 26.899 1.00 37.56 158 MET A O 1
ATOM 1253 N N . VAL A 1 159 ? -25.046 38.527 27.155 1.00 37.88 159 VAL A N 1
ATOM 1254 C CA . VAL A 1 159 ? -23.729 39.197 27.078 1.00 37.88 159 VAL A CA 1
ATOM 1255 C C . VAL A 1 159 ? -22.636 38.183 26.690 1.00 37.88 159 VAL A C 1
ATOM 1257 O O . VAL A 1 159 ? -22.695 37.005 27.027 1.00 37.88 159 VAL A O 1
ATOM 1260 N N . SER A 1 160 ? -21.688 38.707 25.921 1.00 35.50 160 SER A N 1
ATOM 1261 C CA . SER A 1 160 ? -20.568 38.177 25.139 1.00 35.50 160 SER A CA 1
ATOM 1262 C C . SER A 1 160 ? -19.522 37.258 25.791 1.00 35.50 160 SER A C 1
ATOM 1264 O O . SER A 1 160 ? -19.251 37.325 26.985 1.00 35.50 160 SER A O 1
ATOM 1266 N N . GLU A 1 161 ? -18.853 36.514 24.900 1.00 38.66 161 GLU A N 1
ATOM 1267 C CA . GLU A 1 161 ? -17.408 36.219 24.824 1.00 38.66 161 GLU A CA 1
ATOM 1268 C C . GLU A 1 161 ? -16.522 36.614 26.021 1.00 38.66 161 GLU A C 1
ATOM 1270 O O . GLU A 1 161 ? -16.345 37.797 26.301 1.00 38.66 161 GLU A O 1
ATOM 1275 N N . ALA A 1 162 ? -15.843 35.624 26.615 1.00 33.31 162 ALA A N 1
ATOM 1276 C CA . ALA A 1 162 ? -14.386 35.608 26.810 1.00 33.31 162 ALA A CA 1
ATOM 1277 C C . ALA A 1 162 ? -13.954 34.391 27.646 1.00 33.31 162 ALA A C 1
ATOM 1279 O O . ALA A 1 162 ? -14.528 34.098 28.690 1.00 33.31 162 ALA A O 1
ATOM 1280 N N . GLY A 1 163 ? -12.849 33.763 27.241 1.00 30.55 163 GLY A N 1
ATOM 1281 C CA . GLY A 1 163 ? -11.930 33.159 28.203 1.00 30.55 163 GLY A CA 1
ATOM 1282 C C . GLY A 1 163 ? -12.001 31.647 28.346 1.00 30.55 163 GLY A C 1
ATOM 1283 O O . GLY A 1 163 ? -12.546 31.111 29.305 1.00 30.55 163 GLY A O 1
ATOM 1284 N N . THR A 1 164 ? -11.292 30.974 27.446 1.00 45.97 164 THR A N 1
ATOM 1285 C CA . THR A 1 164 ? -10.480 29.793 27.739 1.00 45.97 164 THR A CA 1
ATOM 1286 C C . THR A 1 164 ? -9.969 29.820 29.185 1.00 45.97 164 THR A C 1
ATOM 1288 O O . THR A 1 164 ? -9.060 30.577 29.519 1.00 45.97 164 THR A O 1
ATOM 1291 N N . SER A 1 165 ? -10.520 28.973 30.050 1.00 37.78 165 SER A N 1
ATOM 1292 C CA . SER A 1 165 ? -9.847 28.602 31.290 1.00 37.78 165 SER A CA 1
ATOM 1293 C C . SER A 1 165 ? -9.914 27.094 31.434 1.00 37.78 165 SER A C 1
ATOM 1295 O O . SER A 1 165 ? -10.874 26.508 31.930 1.00 37.78 165 SER A O 1
ATOM 1297 N N . HIS A 1 166 ? -8.863 26.479 30.902 1.00 36.03 166 HIS A N 1
ATOM 1298 C CA . HIS A 1 166 ? -8.486 25.094 31.104 1.00 36.03 166 HIS A CA 1
ATOM 1299 C C . HIS A 1 166 ? -8.320 24.874 32.616 1.00 36.03 166 HIS A C 1
ATOM 1301 O O . HIS A 1 166 ? -7.254 25.109 33.183 1.00 36.03 166 HIS A O 1
ATOM 1307 N N . ARG A 1 167 ? -9.388 24.466 33.307 1.00 38.09 167 ARG A N 1
ATOM 1308 C CA . ARG A 1 167 ? -9.287 24.026 34.697 1.00 38.09 167 ARG A CA 1
ATOM 1309 C C . ARG A 1 167 ? -8.811 22.581 34.680 1.00 38.09 167 ARG A C 1
ATOM 1311 O O . ARG A 1 167 ? -9.610 21.654 34.639 1.00 38.09 167 ARG A O 1
ATOM 1318 N N . LEU A 1 168 ? -7.492 22.411 34.656 1.00 38.91 168 LEU A N 1
ATOM 1319 C CA . LEU A 1 168 ? -6.847 21.128 34.910 1.00 38.91 168 LEU A CA 1
ATOM 1320 C C . LEU A 1 168 ? -7.181 20.720 36.349 1.00 38.91 168 LEU A C 1
ATOM 1322 O O . LEU A 1 168 ? -6.583 21.215 37.304 1.00 38.91 168 LEU A O 1
ATOM 1326 N N . VAL A 1 169 ? -8.164 19.838 36.510 1.00 39.41 169 VAL A N 1
ATOM 1327 C CA . VAL A 1 169 ? -8.232 18.993 37.699 1.00 39.41 169 VAL A CA 1
ATOM 1328 C C . VAL A 1 169 ? -7.159 17.934 37.482 1.00 39.41 169 VAL A C 1
ATOM 1330 O O . VAL A 1 169 ? -7.346 16.986 36.727 1.00 39.41 169 VAL A O 1
ATOM 1333 N N . ALA A 1 170 ? -5.987 18.178 38.067 1.00 47.34 170 ALA A N 1
ATOM 1334 C CA . ALA A 1 170 ? -4.940 17.183 38.203 1.00 47.34 170 ALA A CA 1
ATOM 1335 C C . ALA A 1 170 ? -5.469 16.084 39.131 1.00 47.34 170 ALA A C 1
ATOM 1337 O O . ALA A 1 170 ? -5.409 16.202 40.354 1.00 47.34 170 ALA A O 1
ATOM 1338 N N . GLU A 1 171 ? -6.070 15.058 38.539 1.00 44.22 171 GLU A N 1
ATOM 1339 C CA . GLU A 1 171 ? -6.345 13.808 39.227 1.00 44.22 171 GLU A CA 1
ATOM 1340 C C . GLU A 1 171 ? -5.003 13.112 39.456 1.00 44.22 171 GLU A C 1
ATOM 1342 O O . GLU A 1 171 ? -4.189 12.971 38.541 1.00 44.22 171 GLU A O 1
ATOM 1347 N N . SER A 1 172 ? -4.742 12.797 40.720 1.00 53.56 172 SER A N 1
ATOM 1348 C CA . SER A 1 172 ? -3.501 12.251 41.251 1.00 53.56 172 SER A CA 1
ATOM 1349 C C . SER A 1 172 ? -3.048 11.022 40.459 1.00 53.56 172 SER A C 1
ATOM 1351 O O . SER A 1 172 ? -3.482 9.907 40.737 1.00 53.56 172 SER A O 1
ATOM 1353 N N . ARG A 1 173 ? -2.163 11.216 39.476 1.00 49.12 173 ARG A N 1
ATOM 1354 C CA . ARG A 1 173 ? -1.403 10.115 38.883 1.00 49.12 173 ARG A CA 1
ATOM 1355 C C . ARG A 1 173 ? -0.396 9.664 39.924 1.00 49.12 173 ARG A C 1
ATOM 1357 O O . ARG A 1 173 ? 0.388 10.466 40.429 1.00 49.12 173 ARG A O 1
ATOM 1364 N N . ASP A 1 174 ? -0.468 8.389 40.274 1.00 55.88 174 ASP A N 1
ATOM 1365 C CA . ASP A 1 174 ? 0.507 7.743 41.133 1.00 55.88 174 ASP A CA 1
ATOM 1366 C C . ASP A 1 174 ? 1.917 8.047 40.613 1.00 55.88 174 ASP A C 1
ATOM 1368 O O . ASP A 1 174 ? 2.226 7.793 39.451 1.00 55.88 174 ASP A O 1
ATOM 1372 N N . LEU A 1 175 ? 2.790 8.557 41.485 1.00 54.12 175 LEU A N 1
ATOM 1373 C CA . LEU A 1 175 ? 4.193 8.889 41.182 1.00 54.12 175 LEU A CA 1
ATOM 1374 C C . LEU A 1 175 ? 4.959 7.726 40.507 1.00 54.12 175 LEU A C 1
ATOM 1376 O O . LEU A 1 175 ? 5.963 7.944 39.836 1.00 54.12 175 LEU A O 1
ATOM 1380 N N . HIS A 1 176 ? 4.475 6.488 40.649 1.00 57.56 176 HIS A N 1
ATOM 1381 C CA . HIS A 1 176 ? 5.029 5.297 40.004 1.00 57.56 176 HIS A CA 1
ATOM 1382 C C . HIS A 1 176 ? 4.709 5.198 38.497 1.00 57.56 176 HIS A C 1
ATOM 1384 O O . HIS A 1 176 ? 5.540 4.685 37.750 1.00 57.56 176 HIS A O 1
ATOM 1390 N N . ASP A 1 177 ? 3.563 5.710 38.029 1.00 63.84 177 ASP A N 1
ATOM 1391 C CA . ASP A 1 177 ? 3.195 5.740 36.598 1.00 63.84 177 ASP A CA 1
ATOM 1392 C C . ASP A 1 177 ? 4.089 6.724 35.825 1.00 63.84 177 ASP A C 1
ATOM 1394 O O . ASP A 1 177 ? 4.537 6.452 34.713 1.00 63.84 177 ASP A O 1
ATOM 1398 N N . GLU A 1 178 ? 4.440 7.845 36.458 1.00 67.69 178 GLU A N 1
ATOM 1399 C CA . GLU A 1 178 ? 5.290 8.872 35.856 1.00 67.69 178 GLU A CA 1
ATOM 1400 C C . GLU A 1 178 ? 6.743 8.401 35.691 1.00 67.69 178 GLU A C 1
ATOM 1402 O O . GLU A 1 178 ? 7.348 8.627 34.643 1.00 67.69 178 GLU A O 1
ATOM 1407 N N . HIS A 1 179 ? 7.293 7.660 36.660 1.00 72.62 179 HIS A N 1
ATOM 1408 C CA . HIS A 1 179 ? 8.636 7.082 36.539 1.00 72.62 179 HIS A CA 1
ATOM 1409 C C . HIS A 1 179 ? 8.730 6.012 35.444 1.00 72.62 179 HIS A C 1
ATOM 1411 O O . HIS A 1 179 ? 9.661 6.053 34.640 1.00 72.62 179 HIS A O 1
ATOM 1417 N N . LEU A 1 180 ? 7.751 5.106 35.354 1.00 72.94 180 LEU A N 1
ATOM 1418 C CA . LEU A 1 180 ? 7.705 4.095 34.291 1.00 72.94 180 LEU A CA 1
ATOM 1419 C C . LEU A 1 180 ? 7.524 4.733 32.909 1.00 72.94 180 LEU A C 1
ATOM 1421 O O . LEU A 1 180 ? 8.109 4.278 31.924 1.00 72.94 180 LEU A O 1
ATOM 1425 N N . PHE A 1 181 ? 6.757 5.821 32.831 1.00 73.56 181 PHE A N 1
ATOM 1426 C CA . PHE A 1 181 ? 6.600 6.598 31.609 1.00 73.56 181 PHE A CA 1
ATOM 1427 C C . PHE A 1 181 ? 7.900 7.306 31.198 1.00 73.56 181 PHE A C 1
ATOM 1429 O O . PHE A 1 181 ? 8.278 7.250 30.029 1.00 73.56 181 PHE A O 1
ATOM 1436 N N . ILE A 1 182 ? 8.627 7.912 32.143 1.00 78.00 182 ILE A N 1
ATOM 1437 C CA . ILE A 1 182 ? 9.930 8.547 31.886 1.00 78.00 182 ILE A CA 1
ATOM 1438 C C . ILE A 1 182 ? 10.971 7.506 31.448 1.00 78.00 182 ILE A C 1
ATOM 1440 O O . ILE A 1 182 ? 11.734 7.763 30.516 1.00 78.00 182 ILE A O 1
ATOM 1444 N N . GLU A 1 183 ? 10.986 6.318 32.058 1.00 78.50 183 GLU A N 1
ATOM 1445 C CA . GLU A 1 183 ? 11.857 5.211 31.644 1.00 78.50 183 GLU A CA 1
ATOM 1446 C C . GLU A 1 183 ? 11.500 4.691 30.247 1.00 78.50 183 GLU A C 1
ATOM 1448 O O . GLU A 1 183 ? 12.387 4.489 29.414 1.00 78.50 183 GLU A O 1
ATOM 1453 N N . SER A 1 184 ? 10.207 4.536 29.955 1.00 83.88 184 SER A N 1
ATOM 1454 C CA . SER A 1 184 ? 9.716 4.156 28.628 1.00 83.88 184 SER A CA 1
ATOM 1455 C C . SER A 1 184 ? 10.102 5.188 27.567 1.00 83.88 184 SER A C 1
ATOM 1457 O O . SER A 1 184 ? 10.571 4.823 26.486 1.00 83.88 184 SER A O 1
ATOM 1459 N N . LEU A 1 185 ? 9.992 6.478 27.891 1.00 82.56 185 LEU A N 1
ATOM 1460 C CA . LEU A 1 185 ? 10.385 7.571 27.011 1.00 82.56 185 LEU A CA 1
ATOM 1461 C C . LEU A 1 185 ? 11.901 7.586 26.784 1.00 82.56 185 LEU A C 1
ATOM 1463 O O . LEU A 1 185 ? 12.344 7.712 25.648 1.00 82.56 185 LEU A O 1
ATOM 1467 N N . ALA A 1 186 ? 12.703 7.381 27.831 1.00 78.38 186 ALA A N 1
ATOM 1468 C CA . ALA A 1 186 ? 14.157 7.284 27.718 1.00 78.38 186 ALA A CA 1
ATOM 1469 C C . ALA A 1 186 ? 14.597 6.072 26.871 1.00 78.38 186 ALA A C 1
ATOM 1471 O O . ALA A 1 186 ? 15.533 6.173 26.070 1.00 78.38 186 ALA A O 1
ATOM 1472 N N . ALA A 1 187 ? 13.906 4.936 27.002 1.00 77.88 187 ALA A N 1
ATOM 1473 C CA . ALA A 1 187 ? 14.151 3.738 26.204 1.00 77.88 187 ALA A CA 1
ATOM 1474 C C . ALA A 1 187 ? 13.756 3.935 24.732 1.00 77.88 187 ALA A C 1
ATOM 1476 O O . ALA A 1 187 ? 14.545 3.635 23.832 1.00 77.88 187 ALA A O 1
ATOM 1477 N N . ALA A 1 188 ? 12.575 4.506 24.471 1.00 80.44 188 ALA A N 1
ATOM 1478 C CA . ALA A 1 188 ? 12.163 4.914 23.130 1.00 80.44 188 ALA A CA 1
ATOM 1479 C C . ALA A 1 188 ? 13.158 5.921 22.542 1.00 80.44 188 ALA A C 1
ATOM 1481 O O . ALA A 1 188 ? 13.468 5.885 21.345 1.00 80.44 188 ALA A O 1
ATOM 1482 N N . ASP A 1 189 ? 13.721 6.779 23.398 1.00 78.12 189 ASP A N 1
ATOM 1483 C CA . ASP A 1 189 ? 14.656 7.790 22.964 1.00 78.12 189 ASP A CA 1
ATOM 1484 C C . ASP A 1 189 ? 15.965 7.223 22.432 1.00 78.12 189 ASP A C 1
ATOM 1486 O O . ASP A 1 189 ? 16.481 7.681 21.403 1.00 78.12 189 ASP A O 1
ATOM 1490 N N . MET A 1 190 ? 16.438 6.174 23.100 1.00 75.19 190 MET A N 1
ATOM 1491 C CA . MET A 1 190 ? 17.597 5.395 22.699 1.00 75.19 190 MET A CA 1
ATOM 1492 C C . MET A 1 190 ? 17.380 4.718 21.343 1.00 75.19 190 MET A C 1
ATOM 1494 O O . MET A 1 190 ? 18.228 4.841 20.461 1.00 75.19 190 MET A O 1
ATOM 1498 N N . VAL A 1 191 ? 16.235 4.056 21.143 1.00 79.19 191 VAL A N 1
ATOM 1499 C CA . VAL A 1 191 ? 15.934 3.333 19.894 1.00 79.19 191 VAL A CA 1
ATOM 1500 C C . VAL A 1 191 ? 15.831 4.294 18.710 1.00 79.19 191 VAL A C 1
ATOM 1502 O O . VAL A 1 191 ? 16.386 4.032 17.646 1.00 79.19 191 VAL A O 1
ATOM 1505 N N . ILE A 1 192 ? 15.172 5.440 18.886 1.00 76.38 192 ILE A N 1
ATOM 1506 C CA . ILE A 1 192 ? 15.029 6.450 17.828 1.00 76.38 192 ILE A CA 1
ATOM 1507 C C . ILE A 1 192 ? 16.385 7.064 17.455 1.00 76.38 192 ILE A C 1
ATOM 1509 O O . ILE A 1 192 ? 16.665 7.266 16.274 1.00 76.38 192 ILE A O 1
ATOM 1513 N N . CYS A 1 193 ? 17.259 7.340 18.429 1.00 75.31 193 CYS A N 1
ATOM 1514 C CA . CYS A 1 193 ? 18.601 7.812 18.092 1.00 75.31 193 CYS A CA 1
ATOM 1515 C C . CYS A 1 193 ? 19.440 6.693 17.443 1.00 75.31 193 CYS A C 1
ATOM 1517 O O . CYS A 1 193 ? 20.117 6.965 16.456 1.00 75.31 193 CYS A O 1
ATOM 1519 N N . GLN A 1 194 ? 19.341 5.437 17.899 1.00 73.62 194 GLN A N 1
ATOM 1520 C CA . GLN A 1 194 ? 20.046 4.293 17.302 1.00 73.62 194 GLN A CA 1
ATOM 1521 C C . GLN A 1 194 ? 19.651 4.070 15.834 1.00 73.62 194 GLN A C 1
ATOM 1523 O O . GLN A 1 194 ? 20.525 3.923 14.979 1.00 73.62 194 GLN A O 1
ATOM 1528 N N . THR A 1 195 ? 18.354 4.096 15.514 1.00 72.12 195 THR A N 1
ATOM 1529 C CA . THR A 1 195 ? 17.868 3.935 14.132 1.00 72.12 195 THR A CA 1
ATOM 1530 C C . THR A 1 195 ? 18.328 5.085 13.233 1.00 72.12 195 THR A C 1
ATOM 1532 O O . THR A 1 195 ? 18.716 4.849 12.087 1.00 72.12 195 THR A O 1
ATOM 1535 N N . GLY A 1 196 ? 18.411 6.309 13.768 1.00 71.62 196 GLY A N 1
ATOM 1536 C CA . GLY A 1 196 ? 19.015 7.454 13.081 1.00 71.62 196 GLY A CA 1
ATOM 1537 C C . GLY A 1 196 ? 20.514 7.281 12.787 1.00 71.62 196 GLY A C 1
ATOM 1538 O O . GLY A 1 196 ? 20.994 7.718 11.736 1.00 71.62 196 GLY A O 1
ATOM 1539 N N . CYS A 1 197 ? 21.264 6.608 13.665 1.00 69.38 197 CYS A N 1
ATOM 1540 C CA . CYS A 1 197 ? 22.681 6.311 13.436 1.00 69.38 197 CYS A CA 1
ATOM 1541 C C . CYS A 1 197 ? 22.889 5.206 12.374 1.00 69.38 197 CYS A C 1
ATOM 1543 O O . CYS A 1 197 ? 23.884 5.245 11.653 1.00 69.38 197 CYS A O 1
ATOM 1545 N N . VAL A 1 198 ? 21.946 4.263 12.232 1.00 71.12 198 VAL A N 1
ATOM 1546 C CA . VAL A 1 198 ? 21.991 3.186 11.217 1.00 71.12 198 VAL A CA 1
ATOM 1547 C C . VAL A 1 198 ? 21.559 3.678 9.831 1.00 71.12 198 VAL A C 1
ATOM 1549 O O . VAL A 1 198 ? 22.127 3.260 8.823 1.00 71.12 198 VAL A O 1
ATOM 1552 N N . SER A 1 199 ? 20.586 4.592 9.755 1.00 63.94 199 SER A N 1
ATOM 1553 C CA . SER A 1 199 ? 20.206 5.215 8.483 1.00 63.94 199 SER A CA 1
ATOM 1554 C C . SER A 1 199 ? 21.374 6.048 7.937 1.00 63.94 199 SER A C 1
ATOM 1556 O O . SER A 1 199 ? 22.038 6.755 8.697 1.00 63.94 199 SER A O 1
ATOM 1558 N N . GLN A 1 200 ? 21.672 5.947 6.642 1.00 57.78 200 GLN A N 1
ATOM 1559 C CA . GLN A 1 200 ? 22.820 6.599 6.001 1.00 57.78 200 GLN A CA 1
ATOM 1560 C C . GLN A 1 200 ? 22.662 8.133 5.943 1.00 57.78 200 GLN A C 1
ATOM 1562 O O . GLN A 1 200 ? 22.392 8.692 4.897 1.00 57.78 200 GLN A O 1
ATOM 1567 N N . GLY A 1 201 ? 22.814 8.825 7.075 1.00 57.56 201 GLY A N 1
ATOM 1568 C CA . GLY A 1 201 ? 23.087 10.267 7.148 1.00 57.56 201 GLY A CA 1
ATOM 1569 C C . GLY A 1 201 ? 21.937 11.247 6.886 1.00 57.56 201 GLY A C 1
ATOM 1570 O O . GLY A 1 201 ? 22.063 12.394 7.295 1.00 57.56 201 GLY A O 1
ATOM 1571 N N . ASP A 1 202 ? 20.813 10.840 6.295 1.00 57.22 202 ASP A N 1
ATOM 1572 C CA . ASP A 1 202 ? 20.061 11.811 5.478 1.00 57.22 202 ASP A CA 1
ATOM 1573 C C . ASP A 1 202 ? 18.735 12.360 6.038 1.00 57.22 202 ASP A C 1
ATOM 1575 O O . ASP A 1 202 ? 18.051 13.115 5.350 1.00 57.22 202 ASP A O 1
ATOM 1579 N N . TYR A 1 203 ? 18.352 12.083 7.292 1.00 55.78 203 TYR A N 1
ATOM 1580 C CA . TYR A 1 203 ? 17.154 12.745 7.860 1.00 55.78 203 TYR A CA 1
ATOM 1581 C C . TYR A 1 203 ? 17.214 13.055 9.363 1.00 55.78 203 TYR A C 1
ATOM 1583 O O . TYR A 1 203 ? 16.789 14.129 9.796 1.00 55.78 203 TYR A O 1
ATOM 1591 N N . TRP A 1 204 ? 17.764 12.147 10.175 1.00 67.62 204 TRP A N 1
ATOM 1592 C CA . TRP A 1 204 ? 17.729 12.253 11.645 1.00 67.62 204 TRP A CA 1
ATOM 1593 C C . TRP A 1 204 ? 19.079 12.605 12.299 1.00 67.62 204 TRP A C 1
ATOM 1595 O O . TRP A 1 204 ? 19.129 12.821 13.515 1.00 67.62 204 TRP A O 1
ATOM 1605 N N . ARG A 1 205 ? 20.167 12.688 11.517 1.00 69.44 205 ARG A N 1
ATOM 1606 C CA . ARG A 1 205 ? 21.550 12.854 11.999 1.00 69.44 205 ARG A CA 1
ATOM 1607 C C . ARG A 1 205 ? 22.220 14.086 11.382 1.00 69.44 205 ARG A C 1
ATOM 1609 O O . ARG A 1 205 ? 22.032 14.360 10.205 1.00 69.44 205 ARG A O 1
ATOM 1616 N N . VAL A 1 206 ? 23.023 14.808 12.168 1.00 73.56 206 VAL A N 1
ATOM 1617 C CA . VAL A 1 206 ? 23.871 15.927 11.706 1.00 73.56 206 VAL A CA 1
ATOM 1618 C C . VAL A 1 206 ? 25.284 15.714 12.248 1.00 73.56 206 VAL A C 1
ATOM 1620 O O . VAL A 1 206 ? 25.452 15.692 13.462 1.00 73.56 206 VAL A O 1
ATOM 1623 N N . GLN A 1 207 ? 26.285 15.534 11.375 1.00 73.50 207 GLN A N 1
ATOM 1624 C CA . GLN A 1 207 ? 27.711 15.394 11.752 1.00 73.50 207 GLN A CA 1
ATOM 1625 C C . GLN A 1 207 ? 27.980 14.389 12.905 1.00 73.50 207 GLN A C 1
ATOM 1627 O O . GLN A 1 207 ? 28.838 14.628 13.742 1.00 73.50 207 GLN A O 1
ATOM 1632 N N . ASP A 1 208 ? 27.214 13.294 12.988 1.00 72.38 208 ASP A N 1
ATOM 1633 C CA . ASP A 1 208 ? 27.270 12.251 14.040 1.00 72.38 208 ASP A CA 1
ATOM 1634 C C . ASP A 1 208 ? 26.565 12.555 15.374 1.00 72.38 208 ASP A C 1
ATOM 1636 O O . ASP A 1 208 ? 26.742 11.838 16.359 1.00 72.38 208 ASP A O 1
ATOM 1640 N N . HIS A 1 209 ? 25.665 13.538 15.391 1.00 75.44 209 HIS A N 1
ATOM 1641 C CA . HIS A 1 209 ? 24.774 13.814 16.520 1.00 75.44 209 HIS A CA 1
ATOM 1642 C C . HIS A 1 209 ? 23.301 13.558 16.166 1.00 75.44 209 HIS A C 1
ATOM 1644 O O . HIS A 1 209 ? 22.853 13.829 15.046 1.00 75.44 209 HIS A O 1
ATOM 1650 N N . CYS A 1 210 ? 22.533 13.039 17.132 1.00 77.50 210 CYS A N 1
ATOM 1651 C CA . CYS A 1 210 ? 21.085 12.829 17.004 1.00 77.50 210 CYS A CA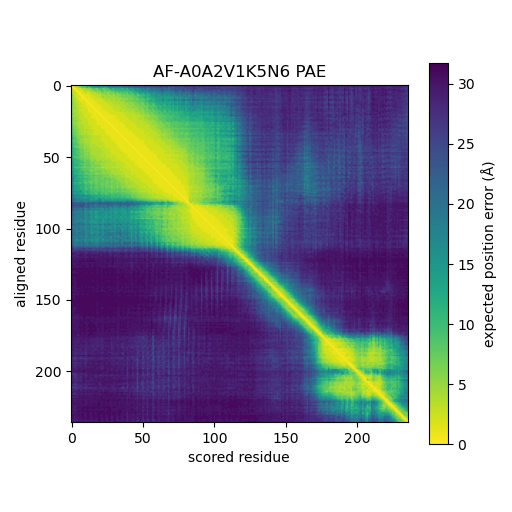 1
ATOM 1652 C C . CYS A 1 210 ? 20.358 14.186 17.008 1.00 77.50 210 CYS A C 1
ATOM 1654 O O . CYS A 1 210 ? 20.493 14.944 17.966 1.00 77.50 210 CYS A O 1
ATOM 1656 N N . ARG A 1 211 ? 19.537 14.500 15.992 1.00 76.25 211 ARG A N 1
ATOM 1657 C CA . ARG A 1 211 ? 18.870 15.819 15.882 1.00 76.25 211 ARG A CA 1
ATOM 1658 C C . ARG A 1 211 ? 17.910 16.127 17.038 1.00 76.25 211 ARG A C 1
ATOM 1660 O O . ARG A 1 211 ? 17.690 17.290 17.352 1.00 76.25 211 ARG A O 1
ATOM 1667 N N . ARG A 1 212 ? 17.338 15.097 17.670 1.00 74.38 212 ARG A N 1
ATOM 1668 C CA . ARG A 1 212 ? 16.363 15.270 18.756 1.00 74.38 212 ARG A CA 1
ATOM 1669 C C . ARG A 1 212 ? 17.003 15.581 20.112 1.00 74.38 212 ARG A C 1
ATOM 1671 O O . ARG A 1 212 ? 16.420 16.326 20.885 1.00 74.38 212 ARG A O 1
ATOM 1678 N N . THR A 1 213 ? 18.169 15.009 20.409 1.00 74.62 213 THR A N 1
ATOM 1679 C CA . THR A 1 213 ? 18.805 15.113 21.739 1.00 74.62 213 THR A CA 1
ATOM 1680 C C . THR A 1 213 ? 20.162 15.811 21.715 1.00 74.62 213 THR A C 1
ATOM 1682 O O . THR A 1 213 ? 20.691 16.138 22.772 1.00 74.62 213 THR A O 1
ATOM 1685 N N . GLY A 1 214 ? 20.755 16.006 20.536 1.00 74.94 214 GLY A N 1
ATOM 1686 C CA . GLY A 1 214 ? 22.082 16.596 20.370 1.00 74.94 214 GLY A CA 1
ATOM 1687 C C . GLY A 1 214 ? 23.230 15.741 20.915 1.00 74.94 214 GLY A C 1
ATOM 1688 O O . GLY A 1 214 ? 24.355 16.221 20.968 1.00 74.94 214 GLY A O 1
ATOM 1689 N N . LYS A 1 215 ? 22.980 14.491 21.333 1.00 75.75 215 LYS A N 1
ATOM 1690 C CA . LYS A 1 215 ? 24.016 13.578 21.845 1.00 75.75 215 LYS A CA 1
ATOM 1691 C C . LYS A 1 215 ? 24.734 12.861 20.696 1.00 75.75 215 LYS A C 1
ATOM 1693 O O . LYS A 1 215 ? 24.126 12.611 19.651 1.00 75.75 215 LYS A O 1
ATOM 1698 N N . MET A 1 216 ? 26.007 12.513 20.910 1.00 72.81 216 MET A N 1
ATOM 1699 C CA . MET A 1 216 ? 26.800 11.719 19.964 1.00 72.81 216 MET A CA 1
ATOM 1700 C C . MET A 1 216 ? 26.139 10.367 19.673 1.00 72.81 216 MET A C 1
ATOM 1702 O O . MET A 1 216 ? 25.714 9.657 20.585 1.00 72.81 216 MET A O 1
ATOM 1706 N N . CYS A 1 217 ? 26.106 9.998 18.395 1.00 73.75 217 CYS A N 1
ATOM 1707 C CA . CYS A 1 217 ? 25.701 8.681 17.930 1.00 73.75 217 CYS A CA 1
ATOM 1708 C C . CYS A 1 217 ? 26.729 7.627 18.357 1.00 73.75 217 CYS A C 1
ATOM 1710 O O . CYS A 1 217 ? 27.888 7.671 17.948 1.00 73.75 217 CYS A O 1
ATOM 1712 N N . VAL A 1 218 ? 26.292 6.649 19.147 1.00 68.06 218 VAL A N 1
ATOM 1713 C CA . VAL A 1 218 ? 27.107 5.504 19.561 1.00 68.06 218 VAL A CA 1
ATOM 1714 C C . VAL A 1 218 ? 26.359 4.235 19.187 1.00 68.06 218 VAL A C 1
ATOM 1716 O O . VAL A 1 218 ? 25.196 4.061 19.549 1.00 68.06 218 VAL A O 1
ATOM 1719 N N . MET A 1 219 ? 27.012 3.350 18.440 1.00 60.97 219 MET A N 1
ATOM 1720 C CA . MET A 1 219 ? 26.433 2.066 18.069 1.00 60.97 219 MET A CA 1
ATOM 1721 C C . MET A 1 219 ? 26.713 1.076 19.195 1.00 60.97 219 MET A C 1
ATOM 1723 O O . MET A 1 219 ? 27.868 0.804 19.502 1.00 60.97 219 MET A O 1
ATOM 1727 N N . ILE A 1 220 ? 25.671 0.561 19.843 1.00 60.38 220 ILE A N 1
ATOM 1728 C CA . ILE A 1 220 ? 25.821 -0.490 20.850 1.00 60.38 220 ILE A CA 1
ATOM 1729 C C . ILE A 1 220 ? 25.585 -1.821 20.149 1.00 60.38 220 ILE A C 1
ATOM 1731 O O . ILE A 1 220 ? 24.444 -2.191 19.879 1.00 60.38 220 ILE A O 1
ATOM 1735 N N . GLU A 1 221 ? 26.664 -2.538 19.858 1.00 53.00 221 GLU A N 1
ATOM 1736 C CA . GLU A 1 221 ? 26.593 -3.935 19.445 1.00 53.00 221 GLU A CA 1
ATOM 1737 C C . GLU A 1 221 ? 26.944 -4.781 20.674 1.00 53.00 221 GLU A C 1
ATOM 1739 O O . GLU A 1 221 ? 28.001 -4.613 21.285 1.00 53.00 221 GLU A O 1
ATOM 1744 N N . SER A 1 222 ? 26.027 -5.650 21.107 1.00 51.59 222 SER A N 1
ATOM 1745 C CA . SER A 1 222 ? 26.259 -6.568 22.238 1.00 51.59 222 SER A CA 1
ATOM 1746 C C . SER A 1 222 ? 26.684 -5.884 23.556 1.00 51.59 222 SER A C 1
ATOM 1748 O O . SER A 1 222 ? 27.530 -6.396 24.288 1.00 51.59 222 SER A O 1
ATOM 1750 N N . GLY A 1 223 ? 26.132 -4.703 23.856 1.00 53.19 223 GLY A N 1
ATOM 1751 C CA . GLY A 1 223 ? 26.386 -3.985 25.113 1.00 53.19 223 GLY A CA 1
ATOM 1752 C C . GLY A 1 223 ? 27.712 -3.219 25.187 1.00 53.19 223 GLY A C 1
ATOM 1753 O O . GLY A 1 223 ? 28.035 -2.694 26.251 1.00 53.19 223 GLY A O 1
ATOM 1754 N N . LYS A 1 224 ? 28.477 -3.115 24.091 1.00 45.94 224 LYS A N 1
ATOM 1755 C CA . LYS A 1 224 ? 29.696 -2.293 24.041 1.00 45.94 224 LYS A CA 1
ATOM 1756 C C . LYS A 1 224 ? 29.501 -1.087 23.115 1.00 45.94 224 LYS A C 1
ATOM 1758 O O . LYS A 1 224 ? 29.097 -1.280 21.970 1.00 45.94 224 LYS A O 1
ATOM 1763 N N . PRO A 1 225 ? 29.773 0.144 23.586 1.00 53.72 225 PRO A N 1
ATOM 1764 C CA . PRO A 1 225 ? 29.689 1.333 22.753 1.00 53.72 225 PRO A CA 1
ATOM 1765 C C . PRO A 1 225 ? 30.817 1.334 21.714 1.00 53.72 225 PRO A C 1
ATOM 1767 O O . PRO A 1 225 ? 31.994 1.362 22.064 1.00 53.72 225 PRO A O 1
ATOM 1770 N N . ILE A 1 226 ? 30.456 1.318 20.434 1.00 55.59 226 ILE A N 1
ATOM 1771 C CA . ILE A 1 226 ? 31.365 1.537 19.310 1.00 55.59 226 ILE A CA 1
ATOM 1772 C C . ILE A 1 226 ? 31.154 2.977 18.838 1.00 55.59 226 ILE A C 1
ATOM 1774 O O . ILE A 1 226 ? 30.058 3.363 18.416 1.00 55.59 226 ILE A O 1
ATOM 1778 N N . HIS A 1 227 ? 32.205 3.790 18.926 1.00 56.38 227 HIS A N 1
ATOM 1779 C CA . HIS A 1 227 ? 32.224 5.117 18.321 1.00 56.38 227 HIS A CA 1
ATOM 1780 C C . HIS A 1 227 ? 32.416 4.969 16.812 1.00 56.38 227 HIS A C 1
ATOM 1782 O O . HIS A 1 227 ? 33.408 4.397 16.359 1.00 56.38 227 HIS A O 1
ATOM 1788 N N . VAL A 1 228 ? 31.471 5.488 16.028 1.00 55.69 228 VAL A N 1
ATOM 1789 C CA . VAL A 1 228 ? 31.612 5.555 14.572 1.00 55.69 228 VAL A CA 1
ATOM 1790 C C . VAL A 1 228 ? 32.531 6.733 14.258 1.00 55.69 228 VAL A C 1
ATOM 1792 O O . VAL A 1 228 ? 32.085 7.869 14.158 1.00 55.69 228 VAL A O 1
ATOM 1795 N N . LEU A 1 229 ? 33.836 6.478 14.163 1.00 49.28 229 LEU A N 1
ATOM 1796 C CA . LEU A 1 229 ? 34.791 7.457 13.650 1.00 49.28 229 LEU A CA 1
ATOM 1797 C C . LEU A 1 229 ? 34.718 7.452 12.120 1.00 49.28 229 LEU A C 1
ATOM 1799 O O . LEU A 1 229 ? 35.011 6.441 11.477 1.00 49.28 229 LEU A O 1
ATOM 1803 N N . ARG A 1 230 ? 34.322 8.582 11.528 1.00 53.47 230 ARG A N 1
ATOM 1804 C CA . ARG A 1 230 ? 34.412 8.795 10.082 1.00 53.47 230 ARG A CA 1
ATOM 1805 C C . ARG A 1 230 ? 35.896 8.825 9.705 1.00 53.47 230 ARG A C 1
ATOM 1807 O O . ARG A 1 230 ? 36.625 9.683 10.189 1.00 53.47 230 ARG A O 1
ATOM 1814 N N . LYS A 1 231 ? 36.352 7.911 8.840 1.00 41.50 231 LYS A N 1
ATOM 1815 C CA . LYS A 1 231 ? 37.597 8.144 8.093 1.00 41.50 231 LYS A CA 1
ATOM 1816 C C . LYS A 1 231 ? 37.362 9.395 7.255 1.00 41.50 231 LYS A C 1
ATOM 1818 O O . LYS A 1 231 ? 36.458 9.395 6.419 1.00 41.50 231 LYS A O 1
ATOM 1823 N N . GLU A 1 232 ? 38.113 10.454 7.526 1.00 42.34 232 GLU A N 1
ATOM 1824 C CA . GLU A 1 232 ? 38.157 11.624 6.659 1.00 42.34 232 GLU A CA 1
ATOM 1825 C C . GLU A 1 232 ? 38.562 11.130 5.269 1.00 42.34 232 GLU A C 1
ATOM 1827 O O . GLU A 1 232 ? 39.616 10.521 5.090 1.00 42.34 232 GLU A O 1
ATOM 1832 N N . ALA A 1 233 ? 37.657 11.280 4.304 1.00 40.97 233 ALA A N 1
ATOM 1833 C CA . ALA A 1 233 ? 38.019 11.128 2.912 1.00 40.97 233 ALA A CA 1
ATOM 1834 C C . ALA A 1 233 ? 38.893 12.338 2.584 1.00 40.97 233 ALA A C 1
ATOM 1836 O O . ALA A 1 233 ? 38.398 13.466 2.586 1.00 40.97 233 ALA A O 1
ATOM 1837 N N . GLU A 1 234 ? 40.186 12.090 2.390 1.00 41.38 234 GLU A N 1
ATOM 1838 C CA . GLU A 1 234 ? 41.120 13.033 1.788 1.00 41.38 234 GLU A CA 1
ATOM 1839 C C . GLU A 1 234 ? 40.497 13.533 0.478 1.00 41.38 234 GLU A C 1
ATOM 1841 O O . GLU A 1 234 ? 40.207 12.756 -0.433 1.00 41.38 234 GLU A O 1
ATOM 1846 N N . ILE A 1 235 ? 40.188 14.828 0.450 1.00 42.62 235 ILE A N 1
ATOM 1847 C CA . ILE A 1 235 ? 39.731 15.537 -0.740 1.00 42.62 235 ILE A CA 1
ATOM 1848 C C . ILE A 1 235 ? 41.001 15.931 -1.499 1.00 42.62 235 ILE A C 1
ATOM 1850 O O . ILE A 1 235 ? 41.726 16.817 -1.044 1.00 42.62 235 ILE A O 1
ATOM 1854 N N . GLU A 1 236 ? 41.268 15.243 -2.611 1.00 36.84 236 GLU A N 1
ATOM 1855 C CA . GLU A 1 236 ? 42.123 15.723 -3.711 1.00 36.84 236 GLU A CA 1
ATOM 1856 C C . GLU A 1 236 ? 41.314 16.624 -4.655 1.00 36.84 236 GLU A C 1
ATOM 1858 O O . GLU A 1 236 ? 40.154 16.261 -4.974 1.00 36.84 236 GLU A O 1
#

Mean predicted aligned error: 21.31 Å

pLDDT: mean 73.1, std 24.44, range [25.91, 98.81]

Solvent-accessible surface area (backbone atoms only — not comparable to full-atom values): 14755 Å² total; per-residue (Å²): 120,69,67,64,57,50,52,54,50,50,53,55,50,52,52,52,50,52,53,50,52,50,53,51,50,52,52,51,48,55,50,52,50,49,54,51,51,54,50,52,52,53,51,51,52,51,51,53,52,51,51,53,50,52,52,52,51,50,52,52,47,53,54,50,52,49,56,50,51,52,53,50,51,51,52,50,52,54,43,70,77,40,80,57,52,66,61,52,53,52,48,54,51,52,51,50,54,50,52,52,50,51,52,49,51,50,51,52,50,49,52,54,54,52,52,53,56,56,68,74,56,79,73,84,82,96,75,78,93,76,93,81,84,83,84,86,85,87,88,81,91,87,80,89,84,83,89,83,81,90,87,85,82,90,84,89,82,91,82,80,92,82,77,94,71,88,78,78,78,80,71,85,70,58,73,68,59,56,52,54,47,52,50,51,49,54,52,53,49,50,52,56,42,46,53,32,62,70,44,88,60,81,82,47,38,55,100,60,21,26,69,89,77,68,45,74,52,55,49,66,63,94,87,43,80,41,75,78,74,78,77,80,76,84,83,128